Protein AF-A0A6H0UEF2-F1 (afdb_monomer)

Solvent-accessible surface area (backbone atoms only — not comparable to full-atom values): 16417 Å² total; per-residue (Å²): 131,90,48,71,66,50,59,68,46,37,64,74,78,38,45,68,59,52,52,53,49,44,51,46,48,62,77,44,77,49,76,48,71,92,70,84,77,84,60,61,69,67,53,52,45,40,38,51,46,32,72,77,42,49,90,74,37,54,61,27,38,33,62,44,67,59,66,82,96,42,70,65,56,55,52,50,54,51,50,47,46,71,65,30,54,41,46,78,46,75,34,84,48,78,82,52,51,65,56,54,53,47,50,53,48,50,61,58,19,67,34,21,34,30,49,46,37,24,36,75,85,67,59,73,69,58,43,51,47,51,52,52,31,33,42,53,44,43,51,59,36,51,76,69,67,34,28,45,32,32,50,50,27,60,53,43,25,51,47,40,50,51,42,39,50,51,53,27,60,77,66,77,41,65,50,78,83,36,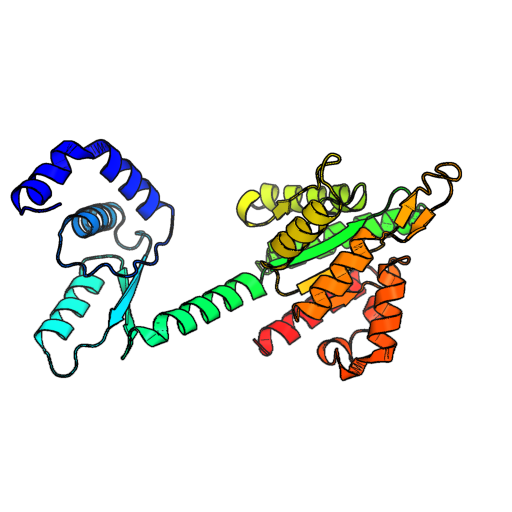50,46,78,52,67,77,63,86,86,55,51,73,65,54,49,51,55,49,49,52,59,64,51,68,58,28,39,34,38,38,29,38,24,15,37,34,61,31,89,89,53,65,79,87,39,76,38,72,31,65,69,53,53,49,50,50,52,53,34,57,79,68,70,36,47,77,44,42,31,25,52,54,31,60,43,10,28,54,50,29,53,54,47,66,76,42,33,86,84,42,58,84,36,66,94,43,56,71,49,28,47,42,92,45,48,67,58,28,42,54,47,52,54,51,40,53,52,57,53,62,75,77,108

Organism: NCBI:txid1366

Sequence (301 aa):
MITQEDIDSYNKNHELFLTFLKKELVTNTFLFLGYSFKDNIILSCLSSIKQYLGEGATCHYTILKRESDDPEFQHFIYDIEKRYPIKILLVDTYDEIPEILNELKNKIQSKNIFFSGVFDSLPDDDEKFAKDICKKITYELFEREYKIFTGYGRTFGYYLSGNATQYLLTNNKEVERNLIIRPFQESMTSEEKTNYRKMLLSDCSVVIFMYGQKPDAKKNRTKYIVSDGMLEEFEIAKESGKYIIPVGSTGFVAKSIWNEVKSNLSKYAYLDKYIENLNSSDASLVVKTILQILNEISNHV

pLDDT: mean 91.37, std 8.95, range [52.09, 98.75]

Structure (mmCIF, N/CA/C/O backbone):
data_AF-A0A6H0UEF2-F1
#
_entry.id   AF-A0A6H0UEF2-F1
#
loop_
_atom_site.group_PDB
_atom_site.id
_atom_site.type_symbol
_atom_site.label_atom_id
_atom_site.label_alt_id
_atom_site.label_comp_id
_atom_site.label_asym_id
_atom_site.label_entity_id
_atom_site.label_seq_id
_atom_site.pdbx_PDB_ins_code
_atom_site.Cartn_x
_atom_site.Cartn_y
_atom_site.Cartn_z
_atom_site.occupancy
_atom_site.B_iso_or_equiv
_atom_site.auth_seq_id
_atom_site.auth_comp_id
_atom_site.auth_asym_id
_atom_site.auth_atom_id
_atom_site.pdbx_PDB_model_num
ATOM 1 N N . MET A 1 1 ? -3.145 -6.022 37.621 1.00 52.09 1 MET A N 1
ATOM 2 C CA . MET A 1 1 ? -3.934 -5.471 38.742 1.00 52.09 1 MET A CA 1
ATOM 3 C C . MET A 1 1 ? -4.732 -6.598 39.324 1.00 52.09 1 MET A C 1
ATOM 5 O O . MET A 1 1 ? -5.318 -7.346 38.550 1.00 52.09 1 MET A O 1
ATOM 9 N N . ILE A 1 2 ? -4.686 -6.759 40.639 1.00 61.50 2 ILE A N 1
ATOM 10 C CA . ILE A 1 2 ? -5.365 -7.861 41.320 1.00 61.50 2 ILE A CA 1
ATOM 11 C C . ILE A 1 2 ? -6.348 -7.311 42.367 1.00 61.50 2 ILE A C 1
ATOM 13 O O . ILE A 1 2 ? -7.329 -7.982 42.672 1.00 61.50 2 ILE A O 1
ATOM 17 N N . THR A 1 3 ? -6.168 -6.076 42.852 1.00 69.00 3 THR A N 1
ATOM 18 C CA . THR A 1 3 ? -7.067 -5.454 43.839 1.00 69.00 3 THR A CA 1
ATOM 19 C C . THR A 1 3 ? -7.638 -4.110 43.374 1.00 69.00 3 THR A C 1
ATOM 21 O O . THR A 1 3 ? -7.097 -3.454 42.484 1.00 69.00 3 THR A O 1
ATOM 24 N N . GLN A 1 4 ? -8.737 -3.676 44.002 1.00 59.72 4 GLN A N 1
ATOM 25 C CA . GLN A 1 4 ? -9.292 -2.330 43.809 1.00 59.72 4 GLN A CA 1
ATOM 26 C C . GLN A 1 4 ? -8.304 -1.241 44.264 1.00 59.72 4 GLN A C 1
ATOM 28 O O . GLN A 1 4 ? -8.207 -0.188 43.645 1.00 59.72 4 GLN A O 1
ATOM 33 N N . GLU A 1 5 ? -7.503 -1.533 45.290 1.00 63.06 5 GLU A N 1
ATOM 34 C CA . GLU A 1 5 ? -6.450 -0.647 45.787 1.00 63.06 5 GLU A CA 1
ATOM 35 C C . GLU A 1 5 ? -5.324 -0.458 44.754 1.00 63.06 5 GLU A C 1
ATOM 37 O O . GLU A 1 5 ? -4.807 0.651 44.599 1.00 63.06 5 GLU A O 1
ATOM 42 N N . ASP A 1 6 ? -5.001 -1.494 43.966 1.00 64.69 6 ASP A N 1
ATOM 43 C CA . ASP A 1 6 ? -4.083 -1.368 42.827 1.00 64.69 6 ASP A CA 1
ATOM 44 C C . ASP A 1 6 ? -4.635 -0.404 41.771 1.00 64.69 6 ASP A C 1
ATOM 46 O O . ASP A 1 6 ? -3.867 0.364 41.202 1.00 64.69 6 ASP A O 1
ATOM 50 N N . ILE A 1 7 ? -5.946 -0.443 41.497 1.00 61.88 7 ILE A N 1
ATOM 51 C CA . ILE A 1 7 ? -6.616 0.425 40.511 1.00 61.88 7 ILE A CA 1
ATOM 52 C C . ILE A 1 7 ? -6.617 1.876 40.999 1.00 61.88 7 ILE A C 1
ATOM 54 O O . ILE A 1 7 ? -6.236 2.782 40.254 1.00 61.88 7 ILE A O 1
ATOM 58 N N . ASP A 1 8 ? -6.984 2.096 42.261 1.00 66.25 8 ASP A N 1
ATOM 59 C CA . ASP A 1 8 ? -7.088 3.432 42.850 1.00 66.25 8 ASP A CA 1
ATOM 60 C C . ASP A 1 8 ? -5.705 4.095 42.985 1.00 66.25 8 ASP A C 1
ATOM 62 O O . ASP A 1 8 ? -5.540 5.291 42.727 1.00 66.25 8 ASP A O 1
ATOM 66 N N . SER A 1 9 ? -4.675 3.308 43.317 1.00 69.50 9 SER A N 1
ATOM 67 C CA . SER A 1 9 ? -3.286 3.774 43.383 1.00 69.50 9 SER A CA 1
ATOM 68 C C . SER A 1 9 ? -2.584 3.822 42.019 1.00 69.50 9 SER A C 1
ATOM 70 O O . SER A 1 9 ? -1.559 4.501 41.888 1.00 69.50 9 SER A O 1
ATOM 72 N N . TYR A 1 10 ? -3.134 3.181 40.976 1.00 70.12 10 TYR A N 1
ATOM 73 C CA . TYR A 1 10 ? -2.510 3.105 39.652 1.00 70.12 10 TYR A CA 1
ATOM 74 C C . TYR A 1 10 ? -2.265 4.484 39.049 1.00 70.12 10 TYR A C 1
ATOM 76 O O . TYR A 1 10 ? -1.165 4.759 38.571 1.00 70.12 10 TYR A O 1
ATOM 84 N N . ASN A 1 11 ? -3.265 5.366 39.135 1.00 69.50 11 ASN A N 1
ATOM 85 C CA . ASN A 1 11 ? -3.182 6.726 38.605 1.00 69.50 11 ASN A CA 1
ATOM 86 C C . ASN A 1 11 ? -2.014 7.517 39.207 1.00 69.50 11 ASN A C 1
ATOM 88 O O . ASN A 1 11 ? -1.391 8.313 38.512 1.00 69.50 11 ASN A O 1
ATOM 92 N N . LYS A 1 12 ? -1.699 7.265 40.483 1.00 72.44 12 LYS A N 1
ATOM 93 C CA . LYS A 1 12 ? -0.615 7.934 41.207 1.00 72.44 12 LYS A CA 1
ATOM 94 C C . LYS A 1 12 ? 0.744 7.286 40.941 1.00 72.44 12 LYS A C 1
ATOM 96 O O . LYS A 1 12 ? 1.737 7.985 40.781 1.00 72.44 12 LYS A O 1
ATOM 101 N N . ASN A 1 13 ? 0.789 5.958 40.866 1.00 79.81 13 ASN A N 1
ATOM 102 C CA . ASN A 1 13 ? 2.037 5.211 40.698 1.00 79.81 13 ASN A CA 1
ATOM 103 C C . ASN A 1 13 ? 2.513 5.150 39.233 1.00 79.81 13 ASN A C 1
ATOM 105 O O . ASN A 1 13 ? 3.687 4.885 38.986 1.00 79.81 13 ASN A O 1
ATOM 109 N N . HIS A 1 14 ? 1.625 5.405 38.265 1.00 80.38 14 HIS A N 1
ATOM 110 C CA . HIS A 1 14 ? 1.892 5.286 36.824 1.00 80.38 14 HIS A CA 1
ATOM 111 C C . HIS A 1 14 ? 1.513 6.553 36.038 1.00 80.38 14 HIS A C 1
ATOM 113 O O . HIS A 1 14 ? 1.206 6.486 34.847 1.00 80.38 14 HIS A O 1
ATOM 119 N N . GLU A 1 15 ? 1.557 7.723 36.678 1.00 83.31 15 GLU A N 1
ATOM 120 C CA . GLU A 1 15 ? 1.163 9.007 36.079 1.00 83.31 15 GLU A CA 1
ATOM 121 C C . GLU A 1 15 ? 1.885 9.303 34.750 1.00 83.31 15 GLU A C 1
ATOM 123 O O . GLU A 1 15 ? 1.253 9.720 33.775 1.00 83.31 15 GLU A O 1
ATOM 128 N N . LEU A 1 16 ? 3.195 9.026 34.668 1.00 85.75 16 LEU A N 1
ATOM 129 C CA . LEU A 1 16 ? 3.955 9.185 33.422 1.00 85.75 16 LEU A CA 1
ATOM 130 C C . LEU A 1 16 ? 3.395 8.303 32.300 1.00 85.75 16 LEU A C 1
ATOM 132 O O . LEU A 1 16 ? 3.202 8.779 31.184 1.00 85.75 16 LEU A O 1
ATOM 136 N N . PHE A 1 17 ? 3.109 7.031 32.589 1.00 86.44 17 PHE A N 1
ATOM 137 C CA . PHE A 1 17 ? 2.563 6.105 31.599 1.00 86.44 17 PHE A CA 1
ATOM 138 C C . PHE A 1 17 ? 1.192 6.571 31.103 1.00 86.44 17 PHE A C 1
ATOM 140 O O . PHE A 1 17 ? 0.958 6.614 29.899 1.00 86.44 17 PHE A O 1
ATOM 147 N N . LEU A 1 18 ? 0.314 7.000 32.012 1.00 86.56 18 LEU A N 1
ATOM 148 C CA . LEU A 1 18 ? -0.997 7.541 31.649 1.00 86.56 18 LEU A CA 1
ATOM 149 C C . LEU A 1 18 ? -0.889 8.838 30.847 1.00 86.56 18 LEU A C 1
ATOM 151 O O . LEU A 1 18 ? -1.704 9.080 29.962 1.00 86.56 18 LEU A O 1
ATOM 155 N N . THR A 1 19 ? 0.125 9.660 31.110 1.00 88.81 19 THR A N 1
ATOM 156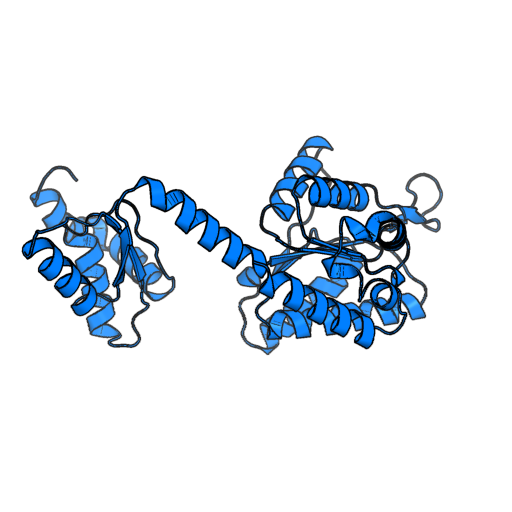 C CA . THR A 1 19 ? 0.401 10.860 30.312 1.00 88.81 19 THR A CA 1
ATOM 157 C C . THR A 1 19 ? 0.774 10.491 28.877 1.00 88.81 19 THR A C 1
ATOM 159 O O . THR A 1 19 ? 0.226 11.066 27.935 1.00 88.81 19 THR A O 1
ATOM 162 N N . PHE A 1 20 ? 1.640 9.491 28.688 1.00 90.50 20 PHE A N 1
ATOM 163 C CA . PHE A 1 20 ? 1.958 8.979 27.353 1.00 90.50 20 PHE A CA 1
ATOM 164 C C . PHE A 1 20 ? 0.748 8.327 26.682 1.00 90.50 20 PHE A C 1
ATOM 166 O O . PHE A 1 20 ? 0.492 8.600 25.514 1.00 90.50 20 PHE A O 1
ATOM 173 N N . LEU A 1 21 ? -0.048 7.548 27.418 1.00 90.75 21 LEU A N 1
ATOM 174 C CA . LEU A 1 21 ? -1.282 6.966 26.894 1.00 90.75 21 LEU A CA 1
ATOM 175 C C . LEU A 1 21 ? -2.261 8.052 26.433 1.00 90.75 21 LEU A C 1
ATOM 177 O O . LEU A 1 21 ? -2.806 7.955 25.341 1.00 90.75 21 LEU A O 1
ATOM 181 N N . LYS A 1 22 ? -2.458 9.113 27.225 1.00 91.50 22 LYS A N 1
ATOM 182 C CA . LYS A 1 22 ? -3.306 10.249 26.838 1.00 91.50 22 LYS A CA 1
ATOM 183 C C . LYS A 1 22 ? -2.795 10.922 25.570 1.00 91.50 22 LYS A C 1
ATOM 185 O O . LYS A 1 22 ? -3.599 11.217 24.695 1.00 91.50 22 LYS A O 1
ATOM 190 N N . LYS A 1 23 ? -1.480 11.138 25.453 1.00 92.44 23 LYS A N 1
ATOM 191 C CA . LYS A 1 23 ? -0.874 11.667 24.224 1.00 92.44 23 LYS A CA 1
ATOM 192 C C . LYS A 1 23 ? -1.233 10.785 23.027 1.00 92.44 23 LYS A C 1
ATOM 194 O O . LYS A 1 23 ? -1.720 11.312 22.035 1.00 92.44 23 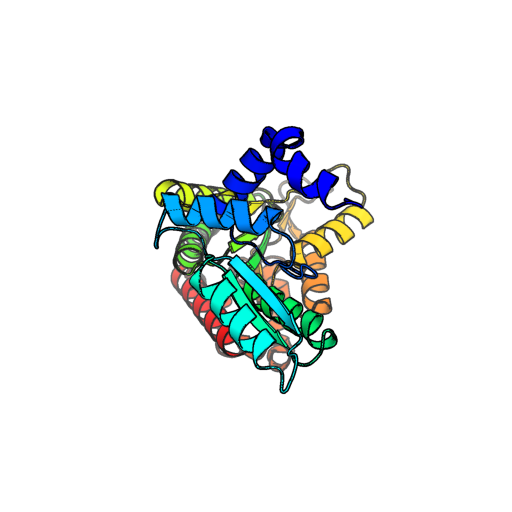LYS A O 1
ATOM 199 N N . GLU A 1 24 ? -1.050 9.472 23.143 1.00 93.44 24 GLU A N 1
ATOM 200 C CA . GLU A 1 24 ? -1.374 8.534 22.065 1.00 93.44 24 GLU A CA 1
ATOM 201 C C . GLU A 1 24 ? -2.870 8.527 21.723 1.00 93.44 24 GLU A C 1
ATOM 203 O O . GLU A 1 24 ? -3.219 8.551 20.548 1.00 93.44 24 GLU A O 1
ATOM 208 N N . LEU A 1 25 ? -3.760 8.566 22.721 1.00 93.25 25 LEU A N 1
ATOM 209 C CA . LEU A 1 25 ? -5.212 8.655 22.517 1.00 93.25 25 LEU A CA 1
ATOM 210 C C . LEU A 1 25 ? -5.633 9.976 21.852 1.00 93.25 25 LEU A C 1
ATOM 212 O O . LEU A 1 25 ? -6.611 10.015 21.114 1.00 93.25 25 LEU A O 1
ATOM 216 N N . VAL A 1 26 ? -4.896 11.065 22.073 1.00 92.06 26 VAL A N 1
ATOM 217 C CA . VAL A 1 26 ? -5.136 12.328 21.362 1.00 92.06 26 VAL A CA 1
ATOM 218 C C . VAL A 1 26 ? -4.680 12.227 19.904 1.00 92.06 26 VAL A C 1
ATOM 220 O O . VAL A 1 26 ? -5.389 12.694 19.016 1.00 92.06 26 VAL A O 1
ATOM 223 N N . THR A 1 27 ? -3.523 11.615 19.635 1.00 89.12 27 THR A N 1
ATOM 224 C CA . THR A 1 27 ? -2.904 11.624 18.297 1.00 89.12 27 THR A CA 1
ATOM 225 C C . THR A 1 27 ? -3.361 10.501 17.373 1.00 89.12 27 THR A C 1
ATOM 227 O O . THR A 1 27 ? -3.265 10.643 16.156 1.00 89.12 27 THR A O 1
ATOM 230 N N . ASN A 1 28 ? -3.813 9.374 17.921 1.00 91.50 28 ASN A N 1
ATOM 231 C CA . ASN A 1 28 ? -4.108 8.161 17.168 1.00 91.50 28 ASN A CA 1
ATOM 232 C C . ASN A 1 28 ? -5.505 7.623 17.498 1.00 91.50 28 ASN A C 1
ATOM 234 O O . ASN A 1 28 ? -5.996 7.715 18.621 1.00 91.50 28 ASN A O 1
ATOM 238 N N . THR A 1 29 ? -6.138 7.000 16.507 1.00 93.00 29 THR A N 1
ATOM 239 C CA . THR A 1 29 ? -7.384 6.250 16.692 1.00 93.00 29 THR A CA 1
ATOM 240 C C . THR A 1 29 ? -7.072 4.848 17.208 1.00 93.00 29 THR A C 1
ATOM 242 O O . THR A 1 29 ? -6.155 4.193 16.719 1.00 93.00 29 THR A O 1
ATOM 245 N N . PHE A 1 30 ? -7.861 4.373 18.174 1.00 94.88 30 PHE A N 1
ATOM 246 C CA . PHE A 1 30 ? -7.672 3.068 18.813 1.00 94.88 30 PHE A CA 1
ATOM 247 C C . PHE A 1 30 ? -8.869 2.168 18.531 1.00 94.88 30 PHE A C 1
ATOM 249 O O . PHE A 1 30 ? -10.007 2.640 18.506 1.00 94.88 30 PHE A O 1
ATOM 256 N N . LEU A 1 31 ? -8.590 0.875 18.370 1.00 95.12 31 LEU A N 1
ATOM 257 C CA . LEU A 1 31 ? -9.571 -0.201 18.424 1.00 95.12 31 LEU A CA 1
ATOM 258 C C . LEU A 1 31 ? -9.295 -1.029 19.683 1.00 95.12 31 LEU A C 1
ATOM 260 O O . LEU A 1 31 ? -8.280 -1.720 19.762 1.00 95.12 31 LEU A O 1
ATOM 264 N N . PHE A 1 32 ? -10.177 -0.940 20.672 1.00 94.00 32 PHE A N 1
ATOM 265 C CA . PHE A 1 32 ? -10.096 -1.727 21.896 1.00 94.00 32 PHE A CA 1
ATOM 266 C C . PHE A 1 32 ? -10.730 -3.103 21.662 1.00 94.00 32 PHE A C 1
ATOM 268 O O . PHE A 1 32 ? -11.893 -3.201 21.279 1.00 94.00 32 PHE A O 1
ATOM 275 N N . LEU A 1 33 ? -9.962 -4.169 21.890 1.00 92.00 33 LEU A N 1
ATOM 276 C CA . LEU A 1 33 ? -10.421 -5.557 21.791 1.00 92.00 33 LEU A CA 1
ATOM 277 C C . LEU A 1 33 ? -10.180 -6.262 23.125 1.00 92.00 33 LEU A C 1
ATOM 279 O O . LEU A 1 33 ? -9.110 -6.125 23.714 1.00 92.00 33 LEU A O 1
ATOM 283 N N . GLY A 1 34 ? -11.178 -7.003 23.611 1.00 86.75 34 GLY A N 1
ATOM 284 C CA . GLY A 1 34 ? -11.084 -7.724 24.887 1.00 86.75 34 GLY A CA 1
ATOM 285 C C . GLY A 1 34 ? -11.101 -6.831 26.135 1.00 86.75 34 GLY A C 1
ATOM 286 O O . GLY A 1 34 ? -10.853 -7.318 27.235 1.00 86.75 34 GLY A O 1
ATOM 287 N N . TYR A 1 35 ? -11.403 -5.538 25.988 1.00 87.06 35 TYR A N 1
ATOM 288 C CA . TYR A 1 35 ? -11.544 -4.611 27.106 1.00 87.06 35 TYR A CA 1
ATOM 289 C C . TYR A 1 35 ? -13.022 -4.402 27.440 1.00 87.06 35 TYR A C 1
ATOM 291 O O . TYR A 1 35 ? -13.810 -3.994 26.591 1.00 87.06 35 TYR A O 1
ATOM 299 N N . SER A 1 36 ? -13.400 -4.699 28.685 1.00 80.75 36 SER A N 1
ATOM 300 C CA . SER A 1 36 ? -14.802 -4.678 29.125 1.00 80.75 36 SER A CA 1
ATOM 301 C C . SER A 1 36 ? -15.317 -3.290 29.511 1.00 80.75 36 SER A C 1
ATOM 303 O O . SER A 1 36 ? -16.516 -3.143 29.719 1.00 80.75 36 SER A O 1
ATOM 305 N N . PHE A 1 37 ? -14.432 -2.291 29.639 1.00 85.62 37 PHE A N 1
ATOM 306 C CA . PHE A 1 37 ? -14.750 -0.948 30.150 1.00 85.62 37 PHE A CA 1
ATOM 307 C C . PHE A 1 37 ? -15.427 -0.946 31.533 1.00 85.62 37 PHE A C 1
ATOM 309 O O . PHE A 1 37 ? -16.148 -0.014 31.877 1.00 85.62 37 PHE A O 1
ATOM 316 N N . LYS A 1 38 ? -15.185 -1.986 32.343 1.00 79.56 38 LYS A N 1
ATOM 317 C CA . LYS A 1 38 ? -15.654 -2.054 33.736 1.00 79.56 38 LYS A CA 1
ATOM 318 C C . LYS A 1 38 ? -14.722 -1.338 34.717 1.00 79.56 38 LYS A C 1
ATOM 320 O O . LYS A 1 38 ? -15.150 -1.006 35.817 1.00 79.56 38 LYS A O 1
ATOM 325 N N . ASP A 1 39 ? -13.464 -1.103 34.342 1.00 80.81 39 ASP A N 1
ATOM 326 C CA . ASP A 1 39 ? -12.522 -0.307 35.130 1.00 80.81 39 ASP A CA 1
ATOM 327 C C . ASP A 1 39 ? -12.402 1.136 34.614 1.00 80.81 39 ASP A C 1
ATOM 329 O O . ASP A 1 39 ? -12.701 1.455 33.463 1.00 80.81 39 ASP A O 1
ATOM 333 N N . ASN A 1 40 ? -11.930 2.022 35.491 1.00 79.75 40 ASN A N 1
ATOM 334 C CA . ASN A 1 40 ? -11.901 3.460 35.237 1.00 79.75 40 ASN A CA 1
ATOM 335 C C . ASN A 1 40 ? -10.586 3.970 34.635 1.00 79.75 40 ASN A C 1
ATOM 337 O O . ASN A 1 40 ? -10.438 5.178 34.456 1.00 79.75 40 ASN A O 1
ATOM 341 N N . ILE A 1 41 ? -9.604 3.122 34.329 1.00 83.56 41 ILE A N 1
ATOM 342 C CA . ILE A 1 41 ? -8.260 3.617 33.993 1.00 83.56 41 ILE A CA 1
ATOM 343 C C . ILE A 1 41 ? -8.255 4.252 32.605 1.00 83.56 41 ILE A C 1
ATOM 345 O O . ILE A 1 41 ? -7.937 5.436 32.461 1.00 83.56 41 ILE A O 1
ATOM 349 N N . ILE A 1 42 ? -8.690 3.506 31.589 1.00 87.19 42 ILE A N 1
ATOM 350 C CA . ILE A 1 42 ? -8.802 4.030 30.221 1.00 87.19 42 ILE A CA 1
ATOM 351 C C . ILE A 1 42 ? -9.928 5.066 30.149 1.00 87.19 42 ILE A C 1
ATOM 353 O O . ILE A 1 42 ? -9.755 6.130 29.548 1.00 87.19 42 ILE A O 1
ATOM 357 N N . LEU A 1 43 ? -11.049 4.809 30.830 1.00 89.56 43 LEU A N 1
ATOM 358 C CA . LEU A 1 43 ? -12.182 5.731 30.879 1.00 89.56 43 LEU A CA 1
ATOM 359 C C . LEU A 1 43 ? -11.806 7.092 31.483 1.00 89.56 43 LEU A C 1
ATOM 361 O O . LEU A 1 43 ? -12.187 8.124 30.937 1.00 89.56 43 LEU A O 1
ATOM 365 N N . SER A 1 44 ? -11.008 7.138 32.553 1.00 87.94 44 SER A N 1
ATOM 366 C CA . SER A 1 44 ? -10.553 8.405 33.148 1.00 87.94 44 SER A CA 1
ATOM 367 C C . SER A 1 44 ? -9.670 9.207 32.189 1.00 87.94 44 SER A C 1
ATOM 369 O O . SER A 1 44 ? -9.794 10.436 32.106 1.00 87.94 44 SER A O 1
ATOM 371 N N . CYS A 1 45 ? -8.828 8.525 31.405 1.00 89.56 45 CYS A N 1
ATOM 372 C CA . CYS A 1 45 ? -8.019 9.158 30.371 1.00 89.56 45 CYS A CA 1
ATOM 373 C C . CYS A 1 45 ? -8.897 9.772 29.279 1.00 89.56 45 CYS A C 1
ATOM 375 O O . CYS A 1 45 ? -8.755 10.956 28.977 1.00 89.56 45 CYS A O 1
ATOM 377 N N . LEU A 1 46 ? -9.846 9.001 28.752 1.00 91.62 46 LEU A N 1
ATOM 378 C CA . LEU A 1 46 ? -10.769 9.443 27.708 1.00 91.62 46 LEU A CA 1
ATOM 379 C C . LEU A 1 46 ? -11.709 10.558 28.179 1.00 91.62 46 LEU A C 1
ATOM 381 O O . LEU A 1 46 ? -11.948 11.509 27.436 1.00 91.62 46 LEU A O 1
ATOM 385 N N . SER A 1 47 ? -12.188 10.489 29.424 1.00 90.19 47 SER A N 1
ATOM 386 C CA . SER A 1 47 ? -12.982 11.558 30.043 1.00 90.19 47 SER A CA 1
ATOM 387 C C . SER A 1 47 ? -12.194 12.856 30.110 1.00 90.19 47 SER A C 1
ATOM 389 O O . SER A 1 47 ? -12.720 13.909 29.757 1.00 90.19 47 SER A O 1
ATOM 391 N N . SER A 1 48 ? -10.934 12.781 30.555 1.00 88.06 48 SER A N 1
ATOM 392 C CA . SER A 1 48 ? -10.058 13.952 30.639 1.00 88.06 48 SER A CA 1
ATOM 393 C C . SER A 1 48 ? -9.889 14.574 29.253 1.00 88.06 48 SER A C 1
ATOM 395 O O . SER A 1 48 ? -10.089 15.770 29.082 1.00 88.06 48 SER A O 1
ATOM 397 N N . ILE A 1 49 ? -9.584 13.753 28.242 1.00 89.88 49 ILE A N 1
ATOM 398 C CA . ILE A 1 49 ? -9.391 14.211 26.860 1.00 89.88 49 ILE A CA 1
ATOM 399 C C . ILE A 1 49 ? -10.655 14.894 26.328 1.00 89.88 49 ILE A C 1
ATOM 401 O O . ILE A 1 49 ? -10.571 16.009 25.814 1.00 89.88 49 ILE A O 1
ATOM 405 N N . LYS A 1 50 ? -11.831 14.277 26.499 1.00 89.88 50 LYS A N 1
ATOM 406 C CA . LYS A 1 50 ? -13.110 14.854 26.064 1.00 89.88 50 LYS A CA 1
ATOM 407 C C . LYS A 1 50 ? -13.428 16.167 26.776 1.00 89.88 50 LYS A C 1
ATOM 409 O O . LYS A 1 50 ? -13.954 17.078 26.151 1.00 89.88 50 LYS A O 1
ATOM 414 N N . GLN A 1 51 ? -13.093 16.292 28.059 1.00 90.75 51 GLN A N 1
ATOM 415 C CA . GLN A 1 51 ? -13.297 17.534 28.803 1.00 90.75 51 GLN A CA 1
ATOM 416 C C . GLN A 1 51 ? -12.449 18.687 28.247 1.00 90.75 51 GLN A C 1
ATOM 418 O O . GLN A 1 51 ? -12.925 19.819 28.205 1.00 90.75 51 GLN A O 1
ATOM 423 N N . TYR A 1 52 ? -11.216 18.411 27.808 1.00 89.69 52 TYR A N 1
ATOM 424 C CA . TYR A 1 52 ? -10.330 19.432 27.244 1.00 89.69 52 TYR A CA 1
ATOM 425 C C . TYR A 1 52 ? -10.622 19.751 25.772 1.00 89.69 52 TYR A C 1
ATOM 427 O O . TYR A 1 52 ? -10.522 20.910 25.379 1.00 89.69 52 TYR A O 1
ATOM 435 N N . LEU A 1 53 ? -10.955 18.745 24.957 1.00 89.06 53 LEU A N 1
ATOM 436 C CA . LEU A 1 53 ? -11.088 18.887 23.499 1.00 89.06 53 LEU A CA 1
ATOM 437 C C . LEU A 1 53 ? -12.540 18.962 23.003 1.00 89.06 53 LEU A C 1
ATOM 439 O O . LEU A 1 53 ? -12.774 19.328 21.852 1.00 89.06 53 LEU A O 1
ATOM 443 N N . GLY A 1 54 ? -13.522 18.624 23.842 1.00 88.19 54 GLY A N 1
ATOM 444 C CA . GLY A 1 54 ? -14.937 18.612 23.477 1.00 88.19 54 GLY A CA 1
ATOM 445 C C . GLY A 1 54 ? -15.218 17.704 22.278 1.00 88.19 54 GLY A C 1
ATOM 446 O O . GLY A 1 54 ? -14.825 16.538 22.258 1.00 88.19 54 GLY A O 1
ATOM 447 N N . GLU A 1 55 ? -15.891 18.257 21.268 1.00 83.56 55 GLU A N 1
ATOM 448 C CA . GLU A 1 55 ? -16.186 17.575 19.997 1.00 83.56 55 GLU A CA 1
ATOM 449 C C . GLU A 1 55 ? -14.943 17.359 19.118 1.00 83.56 55 GLU A C 1
ATOM 451 O O . GLU A 1 55 ? -14.972 16.524 18.220 1.00 83.56 55 GLU A O 1
ATOM 456 N N . GLY A 1 56 ? -13.838 18.062 19.390 1.00 84.56 56 GLY A N 1
ATOM 457 C CA . GLY A 1 56 ? -12.557 17.860 18.710 1.00 84.56 56 GLY A CA 1
ATOM 458 C C . GLY A 1 56 ? -11.761 16.656 19.223 1.00 84.56 56 GLY A C 1
ATOM 459 O O . GLY A 1 56 ? -10.649 16.422 18.755 1.00 84.56 56 GLY A O 1
ATOM 460 N N . ALA A 1 57 ? -12.283 15.911 20.204 1.00 88.75 57 ALA A N 1
ATOM 461 C CA . ALA A 1 57 ? -11.638 14.706 20.708 1.00 88.75 57 ALA A CA 1
ATOM 462 C C . ALA A 1 57 ? -11.662 13.580 19.660 1.00 88.75 57 ALA A C 1
ATOM 464 O O . ALA A 1 57 ? -12.703 13.279 19.075 1.00 88.75 57 ALA A O 1
ATOM 465 N N . THR A 1 58 ? -10.521 12.914 19.473 1.00 90.81 58 THR A N 1
ATOM 466 C CA . THR A 1 58 ? -10.398 11.745 18.595 1.00 90.81 58 THR A CA 1
ATOM 467 C C . THR A 1 58 ? -11.369 10.647 19.025 1.00 90.81 58 THR A C 1
ATOM 469 O O . THR A 1 58 ? -11.393 10.242 20.185 1.00 90.81 58 THR A O 1
ATOM 472 N N . CYS A 1 59 ? -12.180 10.157 18.084 1.00 93.50 59 CYS A N 1
ATOM 473 C CA . CYS A 1 59 ? -13.093 9.048 18.332 1.00 93.50 59 CYS A CA 1
ATOM 474 C C . CYS A 1 59 ? -12.363 7.705 18.203 1.00 93.50 59 CYS A C 1
ATOM 476 O O . CYS A 1 59 ? -11.664 7.457 17.218 1.00 93.50 59 CYS A O 1
ATOM 478 N N . HIS A 1 60 ? -12.568 6.828 19.180 1.00 95.81 60 HIS A N 1
ATOM 479 C CA . HIS A 1 60 ? -12.044 5.466 19.227 1.00 95.81 60 HIS A CA 1
ATOM 480 C C . HIS A 1 60 ? -13.164 4.440 19.038 1.00 95.81 60 HIS A C 1
ATOM 482 O O . HIS A 1 60 ? -14.344 4.790 19.024 1.00 95.81 60 HIS A O 1
ATOM 488 N N . TYR A 1 61 ? -12.797 3.167 18.911 1.00 95.94 61 TYR A N 1
ATOM 489 C CA . TYR A 1 61 ? -13.725 2.082 18.611 1.00 95.94 61 TYR A CA 1
ATOM 490 C C . TYR A 1 61 ? -13.516 0.903 19.553 1.00 95.94 61 TYR A C 1
ATOM 492 O O . TYR A 1 61 ? -12.403 0.651 20.010 1.00 95.94 61 TYR A O 1
ATOM 500 N N . THR A 1 62 ? -14.576 0.153 19.820 1.00 95.69 62 THR A N 1
ATOM 501 C CA . THR A 1 62 ? -14.504 -1.141 20.502 1.00 95.69 62 THR A CA 1
ATOM 502 C C . THR A 1 62 ? -15.515 -2.107 19.908 1.00 95.69 62 THR A C 1
ATOM 504 O O . THR A 1 62 ? -16.537 -1.680 19.369 1.00 95.69 62 THR A O 1
ATOM 507 N N . ILE A 1 63 ? -15.234 -3.404 20.021 1.00 94.81 63 ILE A N 1
ATOM 508 C CA . ILE A 1 63 ? -16.166 -4.467 19.648 1.00 94.81 63 ILE A CA 1
ATOM 509 C C . ILE A 1 63 ? -16.619 -5.178 20.920 1.00 94.81 63 ILE A C 1
ATOM 511 O O . ILE A 1 63 ? -15.789 -5.707 21.662 1.00 94.81 63 ILE A O 1
ATOM 515 N N . LEU A 1 64 ? -17.928 -5.189 21.174 1.00 93.12 64 LEU A N 1
ATOM 516 C CA . LEU A 1 64 ? -18.532 -5.868 22.321 1.00 93.12 64 LEU A CA 1
ATOM 517 C C . LEU A 1 64 ? -19.543 -6.913 21.854 1.00 93.12 64 LEU A C 1
ATOM 519 O O . LEU A 1 64 ? -20.234 -6.724 20.855 1.00 93.12 64 LEU A O 1
ATOM 523 N N . LYS A 1 65 ? -19.643 -8.011 22.604 1.00 92.31 65 LYS A N 1
ATOM 524 C CA . LYS A 1 65 ? -20.680 -9.013 22.376 1.00 92.31 65 LYS A CA 1
ATOM 525 C C . LYS A 1 65 ? -22.013 -8.483 22.899 1.00 92.31 65 LYS A C 1
ATOM 527 O O . LYS A 1 65 ? -22.067 -7.931 23.995 1.00 92.31 65 LYS A O 1
ATOM 532 N N . ARG A 1 66 ? -23.076 -8.662 22.122 1.00 90.69 66 ARG A N 1
ATOM 533 C CA . ARG A 1 66 ? -24.441 -8.335 22.517 1.00 90.69 66 ARG A CA 1
ATOM 534 C C . ARG A 1 66 ? -24.881 -9.221 23.681 1.00 90.69 66 ARG A C 1
ATOM 536 O O . ARG A 1 66 ? -24.799 -10.446 23.605 1.00 90.69 66 ARG A O 1
ATOM 543 N N . GLU A 1 67 ? -25.418 -8.591 24.715 1.00 87.50 67 GLU A N 1
ATOM 544 C CA . GLU A 1 67 ? -26.170 -9.264 25.772 1.00 87.50 67 GLU A CA 1
ATOM 545 C C . GLU A 1 67 ? -27.661 -9.005 25.498 1.00 87.50 67 GLU A C 1
ATOM 547 O O . GLU A 1 67 ? -28.158 -7.887 25.650 1.00 87.50 67 GLU A O 1
ATOM 552 N N . SER A 1 68 ? -28.348 -10.003 24.927 1.00 73.94 68 SER A N 1
ATOM 553 C CA . SER A 1 68 ? -29.774 -9.922 24.589 1.00 73.94 68 SER A CA 1
ATOM 554 C C . SER A 1 68 ? -30.629 -9.826 25.853 1.00 73.94 68 SER A C 1
ATOM 556 O O . SER A 1 68 ? -30.358 -10.498 26.842 1.00 73.94 68 SER A O 1
ATOM 558 N N . ASP A 1 69 ? -31.682 -9.009 25.784 1.00 75.19 69 ASP A N 1
ATOM 559 C CA . ASP A 1 69 ? -32.712 -8.849 26.820 1.00 75.19 69 ASP A CA 1
ATOM 560 C C . ASP A 1 69 ? -32.257 -8.256 28.166 1.00 75.19 69 ASP A C 1
ATOM 562 O O . ASP A 1 69 ? -33.028 -8.282 29.125 1.00 75.19 69 ASP A O 1
ATOM 566 N N . ASP A 1 70 ? -31.066 -7.648 28.234 1.00 84.88 70 ASP A N 1
ATOM 567 C CA . ASP A 1 70 ? -30.617 -6.890 29.407 1.00 84.88 70 ASP A CA 1
ATOM 568 C C . ASP A 1 70 ? -30.746 -5.360 29.202 1.00 84.88 70 ASP A C 1
ATOM 570 O O . ASP A 1 70 ? -29.977 -4.753 28.442 1.00 84.88 70 ASP A O 1
ATOM 574 N N . PRO A 1 71 ? -31.706 -4.690 29.876 1.00 87.19 71 PRO A N 1
ATOM 575 C CA . PRO A 1 71 ? -31.798 -3.232 29.883 1.00 87.19 71 PRO A CA 1
ATOM 576 C C . PRO A 1 71 ? -30.553 -2.545 30.462 1.00 87.19 71 PRO A C 1
ATOM 578 O O . PRO A 1 71 ? -30.222 -1.438 30.033 1.00 87.19 71 PRO A O 1
ATOM 581 N N . GLU A 1 72 ? -29.855 -3.174 31.416 1.00 88.56 72 GLU A N 1
ATOM 582 C CA . GLU A 1 72 ? -28.642 -2.624 32.028 1.00 88.56 72 GLU A CA 1
ATOM 583 C C . GLU A 1 72 ? -27.515 -2.529 30.996 1.00 88.56 72 GLU A C 1
ATOM 585 O O . GLU A 1 72 ? -26.885 -1.476 30.873 1.00 88.56 72 GLU A O 1
ATOM 590 N N . PHE A 1 73 ? -27.350 -3.556 30.159 1.00 89.88 73 PHE A N 1
ATOM 591 C CA . PHE A 1 73 ? -26.425 -3.524 29.029 1.00 89.88 73 PHE A CA 1
ATOM 592 C C . PHE A 1 73 ? -26.719 -2.371 28.056 1.00 89.88 73 PHE A C 1
ATOM 594 O O . PHE A 1 73 ? -25.809 -1.641 27.664 1.00 89.88 73 PHE A O 1
ATOM 601 N N . GLN A 1 74 ? -27.985 -2.132 27.696 1.00 88.75 74 GLN A N 1
ATOM 602 C CA . GLN A 1 74 ? -28.336 -1.008 26.810 1.00 88.75 74 GLN A CA 1
ATOM 603 C C . GLN A 1 74 ? -28.008 0.352 27.441 1.00 88.75 74 GLN A C 1
ATOM 605 O O . GLN A 1 74 ? -27.480 1.245 26.770 1.00 88.75 74 GLN A O 1
ATOM 610 N N . HIS A 1 75 ? -28.279 0.511 28.738 1.00 90.88 75 HIS A N 1
ATOM 611 C CA . HIS A 1 75 ? -27.901 1.715 29.475 1.00 90.88 75 HIS A CA 1
ATOM 612 C C . HIS A 1 75 ? -26.383 1.892 29.561 1.00 90.88 75 HIS A C 1
ATOM 614 O O . HIS A 1 75 ? -25.903 3.015 29.402 1.00 90.88 75 HIS A O 1
ATOM 620 N N . PHE A 1 76 ? -25.633 0.806 29.742 1.00 91.50 76 PHE A N 1
ATOM 621 C CA . PHE A 1 76 ? -24.173 0.808 29.748 1.00 91.50 76 PHE A CA 1
ATOM 622 C C . PHE A 1 76 ? -23.595 1.294 28.411 1.00 91.50 76 PHE A C 1
ATOM 624 O O . PHE A 1 76 ? -22.789 2.223 28.397 1.00 91.50 76 PHE A O 1
ATOM 631 N N . ILE A 1 77 ? -24.058 0.744 27.282 1.00 92.25 77 ILE A N 1
ATOM 632 C CA . ILE A 1 77 ? -23.635 1.174 25.938 1.00 92.25 77 ILE A CA 1
ATOM 633 C C . ILE A 1 77 ? -23.904 2.667 25.732 1.00 92.25 77 ILE A C 1
ATOM 635 O O . ILE A 1 77 ? -23.015 3.413 25.312 1.00 92.25 77 ILE A O 1
ATOM 639 N N . TYR A 1 78 ? -25.116 3.115 26.072 1.00 91.62 78 TYR A N 1
ATOM 640 C CA . TYR A 1 78 ? -25.494 4.520 25.952 1.00 91.62 78 TYR A CA 1
ATOM 641 C C . TYR A 1 78 ? -24.617 5.434 26.818 1.00 91.62 78 TYR A C 1
ATOM 643 O O . TYR A 1 78 ? -24.207 6.502 26.361 1.00 91.62 78 TYR A O 1
ATOM 651 N N . ASP A 1 79 ? -24.304 5.030 28.052 1.00 91.75 79 ASP A N 1
ATOM 652 C CA . ASP A 1 79 ? -23.452 5.816 28.943 1.00 91.75 79 ASP A CA 1
ATOM 653 C C . ASP A 1 79 ? -22.023 5.932 28.397 1.00 91.75 79 ASP A C 1
ATOM 655 O O . ASP A 1 79 ? -21.469 7.036 28.379 1.00 91.75 79 ASP A O 1
ATOM 659 N N . ILE A 1 80 ? -21.461 4.840 27.860 1.00 92.75 80 ILE A N 1
ATOM 660 C CA . ILE A 1 80 ? -20.118 4.847 27.271 1.00 92.75 80 ILE A CA 1
ATOM 661 C C . ILE A 1 80 ? -20.046 5.800 26.072 1.00 92.75 80 ILE A C 1
ATOM 663 O O . ILE A 1 80 ? -19.217 6.713 26.066 1.00 92.75 80 ILE A O 1
ATOM 667 N N . GLU A 1 81 ? -20.924 5.644 25.078 1.00 92.62 81 GLU A N 1
ATOM 668 C CA . GLU A 1 81 ? -20.884 6.489 23.874 1.00 92.62 81 GLU A CA 1
ATOM 669 C C . GLU A 1 81 ? -21.202 7.963 24.177 1.00 92.62 81 GLU A C 1
ATOM 671 O O . GLU A 1 81 ? -20.707 8.877 23.511 1.00 92.62 81 GLU A O 1
ATOM 676 N N . LYS A 1 82 ? -22.020 8.227 25.205 1.00 90.38 82 LYS A N 1
ATOM 677 C CA . LYS A 1 82 ? -22.355 9.592 25.618 1.00 90.38 82 LYS A CA 1
ATOM 678 C C . LYS A 1 82 ? -21.212 10.261 26.372 1.00 90.38 82 LYS A C 1
ATOM 680 O O . LYS A 1 82 ? -20.948 11.448 26.155 1.00 90.38 82 LYS A O 1
ATOM 685 N N . ARG A 1 83 ? -20.531 9.546 27.268 1.00 89.38 83 ARG A N 1
ATOM 686 C CA . ARG A 1 83 ? -19.498 10.126 28.144 1.00 89.38 83 ARG A CA 1
ATOM 687 C C . ARG A 1 83 ? -18.112 10.127 27.533 1.00 89.38 83 ARG A C 1
ATOM 689 O O . ARG A 1 83 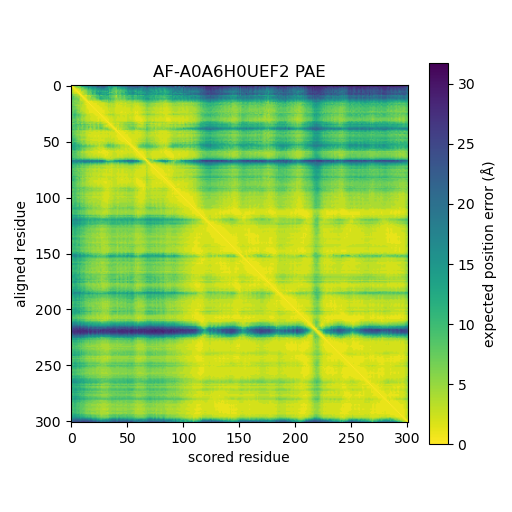? -17.350 11.045 27.813 1.00 89.38 83 ARG A O 1
ATOM 696 N N . TYR A 1 84 ? -17.805 9.187 26.651 1.00 92.75 84 TYR A N 1
ATOM 697 C CA . TYR A 1 84 ? -16.467 9.020 26.090 1.00 92.75 84 TYR A CA 1
ATOM 698 C C . TYR A 1 84 ? -16.509 9.134 24.565 1.00 92.75 84 TYR A C 1
ATOM 700 O O . TYR A 1 84 ? -17.550 8.892 23.960 1.00 92.75 84 TYR A O 1
ATOM 708 N N . PRO A 1 85 ? -15.412 9.541 23.910 1.00 91.88 85 PRO A N 1
ATOM 709 C CA . PRO A 1 85 ? -15.319 9.535 22.457 1.00 91.88 85 PRO A CA 1
ATOM 710 C C . PRO A 1 85 ? -15.037 8.101 21.973 1.00 91.88 85 PRO A C 1
ATOM 712 O O . PRO A 1 85 ? -13.990 7.821 21.398 1.00 91.88 85 PRO A O 1
ATOM 715 N N . ILE A 1 86 ? -15.943 7.166 22.275 1.00 94.56 86 ILE A N 1
ATOM 716 C CA . ILE A 1 86 ? -15.870 5.759 21.865 1.00 94.56 86 ILE A CA 1
ATOM 717 C C . ILE A 1 86 ? -17.140 5.406 21.097 1.00 94.56 86 ILE A C 1
ATOM 719 O O . ILE A 1 86 ? -18.241 5.757 21.520 1.00 94.56 86 ILE A O 1
ATOM 723 N N . LYS A 1 87 ? -16.977 4.669 20.000 1.00 94.94 87 LYS A N 1
ATOM 724 C CA . LYS A 1 87 ? -18.053 3.994 19.280 1.00 94.94 87 LYS A CA 1
ATOM 725 C C . LYS A 1 87 ? -18.000 2.492 19.483 1.00 94.94 87 LYS A C 1
ATOM 727 O O . LYS A 1 87 ? -16.926 1.891 19.425 1.00 94.94 87 LYS A O 1
ATOM 732 N N . ILE A 1 88 ? -19.165 1.899 19.721 1.00 94.81 88 ILE A N 1
ATOM 733 C CA . ILE A 1 88 ? -19.283 0.473 20.013 1.00 94.81 88 ILE A CA 1
ATOM 734 C C . ILE A 1 88 ? -19.896 -0.244 18.815 1.00 94.81 88 ILE A C 1
ATOM 736 O O . ILE A 1 88 ? -21.016 0.048 18.401 1.00 94.81 88 ILE A O 1
ATOM 740 N N . LEU A 1 89 ? -19.164 -1.219 18.284 1.00 94.88 89 LEU A N 1
ATOM 741 C CA . LEU A 1 89 ? -19.691 -2.196 17.342 1.00 94.88 89 LEU A CA 1
ATOM 742 C C . LEU A 1 89 ? -20.159 -3.426 18.127 1.00 94.88 89 LEU A C 1
ATOM 744 O O . LEU A 1 89 ? -19.374 -4.040 18.849 1.00 94.88 89 LEU A O 1
ATOM 748 N N . LEU A 1 90 ? -21.442 -3.764 18.007 1.00 93.94 90 LEU A N 1
ATOM 749 C CA . LEU A 1 90 ? -22.020 -4.940 18.654 1.00 93.94 90 LEU A CA 1
ATOM 750 C C . LEU A 1 90 ? -21.981 -6.138 17.705 1.00 93.94 90 LEU A C 1
ATOM 752 O O . LEU A 1 90 ? -22.494 -6.041 16.593 1.00 93.94 90 LEU A O 1
ATOM 756 N N . VAL A 1 91 ? -21.427 -7.249 18.183 1.00 94.25 91 VAL A N 1
ATOM 757 C CA . VAL A 1 91 ? -21.432 -8.562 17.514 1.00 94.25 91 VAL A CA 1
ATOM 758 C C . VAL A 1 91 ? -22.273 -9.547 18.314 1.00 94.25 91 VAL A C 1
ATOM 760 O O . VAL A 1 91 ? -22.393 -9.404 19.533 1.00 94.25 91 VAL A O 1
ATOM 763 N N . ASP A 1 92 ? -22.847 -10.557 17.674 1.00 93.06 92 ASP A N 1
ATOM 764 C CA . ASP A 1 92 ? -23.643 -11.561 18.386 1.00 93.06 92 ASP A CA 1
ATOM 765 C C . ASP A 1 92 ? -22.735 -12.642 19.005 1.00 93.06 92 ASP A C 1
ATOM 767 O O . ASP A 1 92 ? -23.001 -13.171 20.090 1.00 93.06 92 ASP A O 1
ATOM 771 N N . THR A 1 93 ? -21.592 -12.905 18.370 1.00 92.75 93 THR A N 1
ATOM 772 C CA . THR A 1 93 ? -20.548 -13.833 18.811 1.00 92.75 93 THR A CA 1
ATOM 773 C C . THR A 1 93 ? -19.152 -13.239 18.617 1.00 92.75 93 THR A C 1
ATOM 775 O O . THR A 1 93 ? -18.909 -12.427 17.730 1.00 92.75 93 THR A O 1
ATOM 778 N N . TYR A 1 94 ? -18.187 -13.654 19.444 1.00 92.81 94 TYR A N 1
ATOM 779 C CA . TYR A 1 94 ? -16.798 -13.204 19.276 1.00 92.81 94 TYR A CA 1
ATOM 780 C C . TYR A 1 94 ? -16.110 -13.801 18.039 1.00 92.81 94 TYR A C 1
ATOM 782 O O . TYR A 1 94 ? -15.089 -13.269 17.606 1.00 92.81 94 TYR A O 1
ATOM 790 N N . ASP A 1 95 ? -16.689 -14.848 17.448 1.00 93.69 95 ASP A N 1
ATOM 791 C CA . ASP A 1 95 ? -16.197 -15.481 16.222 1.00 93.69 95 ASP A CA 1
ATOM 792 C C . ASP A 1 95 ? -16.370 -14.582 14.981 1.00 93.69 95 ASP A C 1
ATOM 794 O O . ASP A 1 95 ? -15.723 -14.816 13.966 1.00 93.69 95 ASP A O 1
ATOM 798 N N . GLU A 1 96 ? -17.157 -13.503 15.080 1.00 94.19 96 GLU A N 1
ATOM 799 C CA . GLU A 1 96 ? -17.296 -12.469 14.040 1.00 94.19 96 GLU A CA 1
ATOM 800 C C . GLU A 1 96 ? -16.105 -11.490 14.004 1.00 94.19 96 GLU A C 1
ATOM 802 O O . GLU A 1 96 ? -15.845 -10.849 12.984 1.00 94.19 96 GLU A O 1
ATOM 807 N N . ILE A 1 97 ? -15.342 -11.356 15.102 1.00 94.25 97 ILE A N 1
ATOM 808 C CA . ILE A 1 97 ? -14.224 -10.397 15.180 1.00 94.25 97 ILE A CA 1
ATOM 809 C C . ILE A 1 97 ? -13.175 -10.642 14.081 1.00 94.25 97 ILE A C 1
ATOM 811 O O . ILE A 1 97 ? -12.784 -9.671 13.427 1.00 94.25 97 ILE A O 1
ATOM 815 N N . PRO A 1 98 ? -12.697 -11.880 13.835 1.00 95.12 98 PRO A N 1
ATOM 816 C CA . PRO A 1 98 ? -11.762 -12.153 12.747 1.00 95.12 98 PRO A CA 1
ATOM 817 C C . PRO A 1 98 ? -12.261 -11.693 11.372 1.00 95.12 98 PRO A C 1
ATOM 819 O O . PRO A 1 98 ? -11.462 -11.177 10.592 1.00 95.12 98 PRO A O 1
ATOM 822 N N . GLU A 1 99 ? -13.556 -11.834 11.083 1.00 94.31 99 GLU A N 1
ATOM 823 C CA . GLU A 1 99 ? -14.147 -11.408 9.810 1.00 94.31 99 GLU A CA 1
ATOM 824 C C . GLU A 1 99 ? -14.109 -9.883 9.669 1.00 94.31 99 GLU A C 1
ATOM 826 O O . GLU A 1 99 ? -13.605 -9.371 8.668 1.00 94.31 99 GLU A O 1
ATOM 831 N N . ILE A 1 100 ? -14.513 -9.158 10.718 1.00 94.50 100 ILE A N 1
ATOM 832 C CA . ILE A 1 100 ? -14.464 -7.687 10.774 1.00 94.50 100 ILE A CA 1
ATOM 833 C C . ILE A 1 100 ? -13.028 -7.178 10.609 1.00 94.50 100 ILE A C 1
ATOM 835 O O . ILE A 1 100 ? -12.766 -6.233 9.861 1.00 94.50 100 ILE A O 1
ATOM 839 N N . LEU A 1 101 ? -12.066 -7.799 11.299 1.00 94.25 101 LEU A N 1
ATOM 840 C CA . LEU A 1 101 ? -10.656 -7.426 11.187 1.00 94.25 101 LEU A CA 1
ATOM 841 C C . LEU A 1 101 ? -10.106 -7.704 9.787 1.00 94.25 101 LEU A C 1
ATOM 843 O O . LEU A 1 101 ? -9.297 -6.923 9.284 1.00 94.25 101 LEU A O 1
ATOM 847 N N . ASN A 1 102 ? -10.543 -8.789 9.148 1.00 91.94 102 ASN A N 1
ATOM 848 C CA . ASN A 1 102 ? -10.160 -9.103 7.780 1.00 91.94 102 ASN A CA 1
ATOM 849 C C . ASN A 1 102 ? -10.762 -8.104 6.781 1.00 91.94 102 ASN A C 1
ATOM 851 O O . ASN A 1 102 ? -10.056 -7.653 5.883 1.00 91.94 102 ASN A O 1
ATOM 855 N N . GLU A 1 103 ? -12.017 -7.691 6.962 1.00 92.31 103 GLU A N 1
ATOM 856 C CA . GLU A 1 103 ? -12.641 -6.640 6.152 1.00 92.31 103 GLU A CA 1
ATOM 857 C C . GLU A 1 103 ? -11.907 -5.302 6.316 1.00 92.31 103 GLU A C 1
ATOM 859 O O . GLU A 1 103 ? -11.525 -4.674 5.326 1.00 92.31 103 GLU A O 1
ATOM 864 N N . LEU A 1 104 ? -11.613 -4.899 7.557 1.00 91.62 104 LEU A N 1
ATOM 865 C CA . LEU A 1 104 ? -10.838 -3.692 7.846 1.00 91.62 104 LEU A CA 1
ATOM 866 C C . LEU A 1 104 ? -9.458 -3.750 7.184 1.00 91.62 104 LEU A C 1
ATOM 868 O O . LEU A 1 104 ? -9.032 -2.788 6.539 1.00 91.62 104 LEU A O 1
ATOM 872 N N . LYS A 1 105 ? -8.770 -4.889 7.310 1.00 91.19 105 LYS A N 1
ATOM 873 C CA . LYS A 1 105 ? -7.486 -5.133 6.653 1.00 91.19 105 LYS A CA 1
ATOM 874 C C . LYS A 1 105 ? -7.616 -4.979 5.139 1.00 91.19 105 LYS A C 1
ATOM 876 O O . LYS A 1 105 ? -6.846 -4.217 4.560 1.00 91.19 105 LYS A O 1
ATOM 881 N N . ASN A 1 106 ? -8.587 -5.632 4.504 1.00 89.88 106 ASN A N 1
ATOM 882 C CA . ASN A 1 106 ? -8.798 -5.555 3.057 1.00 89.88 106 ASN A CA 1
ATOM 883 C C . ASN A 1 106 ? -9.081 -4.119 2.607 1.00 89.88 106 ASN A C 1
ATOM 885 O O . ASN A 1 106 ? -8.500 -3.652 1.628 1.00 89.88 106 ASN A O 1
ATOM 889 N N . LYS A 1 107 ? -9.891 -3.379 3.368 1.00 89.81 107 LYS A N 1
ATOM 890 C CA . LYS A 1 107 ? -10.209 -1.976 3.092 1.00 89.81 107 LYS A CA 1
ATOM 891 C C . LYS A 1 107 ? -8.977 -1.081 3.178 1.00 89.81 107 LYS A C 1
ATOM 893 O O . LYS A 1 107 ? -8.763 -0.261 2.290 1.00 89.81 107 LYS A O 1
ATOM 898 N N . ILE A 1 108 ? -8.120 -1.276 4.181 1.00 89.50 108 ILE A N 1
ATOM 899 C CA . ILE A 1 108 ? -6.836 -0.565 4.285 1.00 89.50 108 ILE A CA 1
ATOM 900 C C . ILE A 1 108 ? -5.920 -0.940 3.110 1.00 89.50 108 ILE A C 1
ATOM 902 O O . ILE A 1 108 ? -5.355 -0.063 2.459 1.00 89.50 108 ILE A O 1
ATOM 906 N N . GLN A 1 109 ? -5.792 -2.233 2.809 1.00 91.56 109 GLN A N 1
ATOM 907 C CA . GLN A 1 109 ? -4.916 -2.739 1.750 1.00 91.56 109 GLN A CA 1
ATOM 908 C C . GLN A 1 109 ? -5.394 -2.359 0.340 1.00 91.56 109 GLN A C 1
ATOM 910 O O . GLN A 1 109 ? -4.563 -2.237 -0.561 1.00 91.56 109 GLN A O 1
ATOM 915 N N . SER A 1 110 ? -6.692 -2.105 0.134 1.00 91.69 110 SER A N 1
ATOM 916 C CA . SER A 1 110 ? -7.264 -1.641 -1.145 1.00 91.69 110 SER A CA 1
ATOM 917 C C . SER A 1 110 ? -6.638 -0.331 -1.643 1.00 91.69 110 SER A C 1
ATOM 919 O O . SER A 1 110 ? -6.574 -0.072 -2.843 1.00 91.69 110 SER A O 1
ATOM 921 N N . LYS A 1 111 ? -6.110 0.481 -0.718 1.00 94.50 111 LYS A N 1
ATOM 922 C CA . LYS A 1 111 ? -5.417 1.740 -1.009 1.00 94.50 111 LYS A CA 1
ATOM 923 C C . LYS A 1 111 ? -3.899 1.598 -1.111 1.00 94.50 111 LYS A C 1
ATOM 925 O O . LYS A 1 111 ? -3.228 2.569 -1.450 1.00 94.50 111 LYS A O 1
ATOM 930 N N . ASN A 1 112 ? -3.345 0.419 -0.853 1.00 96.94 112 ASN A N 1
ATOM 931 C CA . ASN A 1 112 ? -1.907 0.181 -0.870 1.00 96.94 112 ASN A CA 1
ATOM 932 C C . ASN A 1 112 ? -1.473 -0.397 -2.221 1.00 96.94 112 ASN A C 1
ATOM 934 O O . ASN A 1 112 ? -1.886 -1.497 -2.605 1.00 96.94 112 ASN A O 1
ATOM 938 N N . ILE A 1 113 ? -0.608 0.343 -2.917 1.00 98.19 113 ILE A N 1
ATOM 939 C CA . ILE A 1 113 ? -0.095 -0.009 -4.241 1.00 98.19 113 ILE A CA 1
ATOM 940 C C . ILE A 1 113 ? 1.407 -0.261 -4.149 1.00 98.19 113 ILE A C 1
ATOM 942 O O . ILE A 1 113 ? 2.174 0.639 -3.797 1.00 98.19 113 ILE A O 1
ATOM 946 N N . PHE A 1 114 ? 1.838 -1.464 -4.524 1.00 98.50 114 PHE A N 1
ATOM 947 C CA . PHE A 1 114 ? 3.253 -1.779 -4.681 1.00 98.50 114 PHE A CA 1
ATOM 948 C C . PHE A 1 114 ? 3.727 -1.428 -6.089 1.00 98.50 114 PHE A C 1
ATOM 950 O O . PHE A 1 114 ? 3.169 -1.903 -7.077 1.00 98.50 114 PHE A O 1
ATOM 957 N N . PHE A 1 115 ? 4.797 -0.646 -6.191 1.00 98.44 115 PHE A N 1
ATOM 958 C CA . PHE A 1 115 ? 5.491 -0.397 -7.448 1.00 98.44 115 PHE A CA 1
ATOM 959 C C . PHE A 1 115 ? 6.725 -1.289 -7.558 1.00 98.44 115 PHE A C 1
ATOM 961 O O . PHE A 1 115 ? 7.746 -1.064 -6.895 1.00 98.44 115 PHE A O 1
ATOM 968 N N . SER A 1 116 ? 6.621 -2.269 -8.451 1.00 98.12 116 SER A N 1
ATOM 969 C CA . SER A 1 116 ? 7.716 -3.120 -8.896 1.00 98.12 116 SER A CA 1
ATOM 970 C C . SER A 1 116 ? 8.362 -2.478 -10.121 1.00 98.12 116 SER A C 1
ATOM 972 O O . SER A 1 116 ? 7.765 -2.388 -11.196 1.00 98.12 116 SER A O 1
ATOM 974 N N . GLY A 1 117 ? 9.586 -1.981 -9.966 1.00 96.56 117 GLY A N 1
ATOM 975 C CA . GLY A 1 117 ? 10.283 -1.347 -11.073 1.00 96.56 117 GLY A CA 1
ATOM 976 C C . GLY A 1 117 ? 11.767 -1.176 -10.827 1.00 96.56 117 GLY A C 1
ATOM 977 O O . GLY A 1 117 ? 12.200 -0.845 -9.725 1.00 96.56 117 GLY A O 1
ATOM 978 N N . VAL A 1 118 ? 12.560 -1.406 -11.871 1.00 95.31 118 VAL A N 1
ATOM 979 C CA . VAL A 1 118 ? 14.000 -1.143 -11.867 1.00 95.31 118 VAL A CA 1
ATOM 980 C C . VAL A 1 118 ? 14.498 -0.873 -13.280 1.00 95.31 118 VAL A C 1
ATOM 982 O O . VAL A 1 118 ? 14.156 -1.574 -14.234 1.00 95.31 118 VAL A O 1
ATOM 985 N N . PHE A 1 119 ? 15.360 0.124 -13.407 1.00 93.56 119 PHE A N 1
ATOM 986 C CA . PHE A 1 119 ? 16.212 0.309 -14.571 1.00 93.56 119 PHE A CA 1
ATOM 987 C C . PHE A 1 119 ? 17.513 0.991 -14.147 1.00 93.56 119 PHE A C 1
ATOM 989 O O . PHE A 1 119 ? 17.643 1.432 -13.003 1.00 93.56 119 PHE A O 1
ATOM 996 N N . ASP A 1 120 ? 18.483 1.007 -15.057 1.00 89.44 120 ASP A N 1
ATOM 997 C CA . ASP A 1 120 ? 19.799 1.603 -14.833 1.00 89.44 120 ASP A CA 1
ATOM 998 C C . ASP A 1 120 ? 19.944 2.893 -15.648 1.00 89.44 120 ASP A C 1
ATOM 1000 O O . ASP A 1 120 ? 19.667 3.965 -15.114 1.00 89.44 120 ASP A O 1
ATOM 1004 N N . SER A 1 121 ? 20.252 2.785 -16.946 1.00 87.12 121 SER A N 1
ATOM 1005 C CA . SER A 1 121 ? 20.166 3.892 -17.904 1.00 87.12 121 SER A CA 1
ATOM 1006 C C . SER A 1 121 ? 19.128 3.598 -18.985 1.00 87.12 121 SER A C 1
ATOM 1008 O O . SER A 1 121 ? 18.865 2.437 -19.313 1.00 87.12 121 SER A O 1
ATOM 1010 N N . LEU A 1 122 ? 18.515 4.656 -19.500 1.00 89.56 122 LEU A N 1
ATOM 1011 C CA . LEU A 1 122 ? 17.540 4.620 -20.581 1.00 89.56 122 LEU A CA 1
ATOM 1012 C C . LEU A 1 122 ? 17.969 5.629 -21.657 1.00 89.56 122 LEU A C 1
ATOM 1014 O O . LEU A 1 122 ? 18.669 6.587 -21.332 1.00 89.56 122 LEU A O 1
ATOM 1018 N N . PRO A 1 123 ? 17.563 5.442 -22.923 1.00 91.19 123 PRO A N 1
ATOM 1019 C CA . PRO A 1 123 ? 17.627 6.505 -23.923 1.00 91.19 123 PRO A CA 1
ATOM 1020 C C . PRO A 1 123 ? 16.890 7.773 -23.458 1.00 91.19 123 PRO A C 1
ATOM 1022 O O . PRO A 1 123 ? 15.926 7.682 -22.699 1.00 91.19 123 PRO A O 1
ATOM 1025 N N . ASP A 1 124 ? 17.292 8.944 -23.961 1.00 92.44 124 ASP A N 1
ATOM 1026 C CA . ASP A 1 124 ? 16.773 10.248 -23.510 1.00 92.44 124 ASP A CA 1
ATOM 1027 C C . ASP A 1 124 ? 15.239 10.348 -23.518 1.00 92.44 124 ASP A C 1
ATOM 1029 O O . ASP A 1 124 ? 14.644 10.892 -22.585 1.00 92.44 124 ASP A O 1
ATOM 1033 N N . ASP A 1 125 ? 14.580 9.841 -24.561 1.00 93.06 125 ASP A N 1
ATOM 1034 C CA . ASP A 1 125 ? 13.120 9.917 -24.670 1.00 93.06 125 ASP A CA 1
ATOM 1035 C C . ASP A 1 125 ? 12.413 8.965 -23.692 1.00 93.06 125 ASP A C 1
ATOM 1037 O O . ASP A 1 125 ? 11.415 9.350 -23.078 1.00 93.06 125 ASP A O 1
ATOM 1041 N N . ASP A 1 126 ? 12.980 7.781 -23.446 1.00 92.75 126 ASP A N 1
ATOM 1042 C CA . ASP A 1 126 ? 12.484 6.836 -22.439 1.00 92.75 126 ASP A CA 1
ATOM 1043 C C . ASP A 1 126 ? 12.704 7.367 -21.015 1.00 92.75 126 ASP A C 1
ATOM 1045 O O . ASP A 1 126 ? 11.865 7.162 -20.135 1.00 92.75 126 ASP A O 1
ATOM 1049 N N . GLU A 1 127 ? 13.807 8.082 -20.769 1.00 93.75 127 GLU A N 1
ATOM 1050 C CA . GLU A 1 127 ? 14.076 8.736 -19.486 1.00 93.75 127 GLU A CA 1
ATOM 1051 C C . GLU A 1 127 ? 13.124 9.920 -19.244 1.00 93.75 127 GLU A C 1
ATOM 1053 O O . GLU A 1 127 ? 12.614 10.087 -18.131 1.00 93.75 127 GLU A O 1
ATOM 1058 N N . LYS A 1 128 ? 12.828 10.729 -20.274 1.00 95.25 128 LYS A N 1
ATOM 1059 C CA . LYS A 1 128 ? 11.791 11.776 -20.193 1.00 95.25 128 LYS A CA 1
ATOM 1060 C C . LYS A 1 128 ? 10.432 11.167 -19.873 1.00 95.25 128 LYS A C 1
ATOM 1062 O O . LYS A 1 128 ? 9.752 11.668 -18.977 1.00 95.25 128 LYS A O 1
ATOM 1067 N N . PHE A 1 129 ? 10.066 10.079 -20.553 1.00 96.12 129 PHE A N 1
ATOM 1068 C CA . PHE A 1 129 ? 8.837 9.348 -20.265 1.00 96.12 129 PHE A CA 1
ATOM 1069 C C . PHE A 1 129 ? 8.824 8.836 -18.819 1.00 96.12 129 PHE A C 1
ATOM 1071 O O . PHE A 1 129 ? 7.846 9.073 -18.116 1.00 96.12 129 PHE A O 1
ATOM 1078 N N . ALA A 1 130 ? 9.920 8.229 -18.339 1.00 96.06 130 ALA A N 1
ATOM 1079 C CA . ALA A 1 130 ? 10.059 7.735 -16.965 1.00 96.06 130 ALA A CA 1
ATOM 1080 C C . ALA A 1 130 ? 9.814 8.835 -15.923 1.00 96.06 130 ALA A C 1
ATOM 1082 O O . ALA A 1 130 ? 9.084 8.638 -14.950 1.00 96.06 130 ALA A O 1
ATOM 1083 N N . LYS A 1 131 ? 10.417 10.012 -16.126 1.00 95.75 131 LYS A N 1
ATOM 1084 C CA . LYS A 1 131 ? 10.248 11.169 -15.237 1.00 95.75 131 LYS A CA 1
ATOM 1085 C C . LYS A 1 131 ? 8.807 11.672 -15.245 1.00 95.75 131 LYS A C 1
ATOM 1087 O O . LYS A 1 131 ? 8.243 11.910 -14.177 1.00 95.75 131 LYS A O 1
ATOM 1092 N N . ASP A 1 132 ? 8.219 11.819 -16.430 1.00 97.38 132 ASP A N 1
ATOM 1093 C CA . ASP A 1 132 ? 6.863 12.342 -16.599 1.00 97.38 132 ASP A CA 1
ATOM 1094 C C . ASP A 1 132 ? 5.808 11.405 -15.994 1.00 97.38 132 ASP A C 1
ATOM 1096 O O . ASP A 1 132 ? 4.978 11.838 -15.190 1.00 97.38 132 ASP A O 1
ATOM 1100 N N . ILE A 1 133 ? 5.882 10.104 -16.296 1.00 97.62 133 ILE A N 1
ATOM 1101 C CA . ILE A 1 133 ? 4.932 9.122 -15.769 1.00 97.62 133 ILE A CA 1
ATOM 1102 C C . ILE A 1 133 ? 5.043 8.984 -14.249 1.00 97.62 133 ILE A C 1
ATOM 1104 O O . ILE A 1 133 ? 4.012 9.017 -13.580 1.00 97.62 133 ILE A O 1
ATOM 1108 N N . CYS A 1 134 ? 6.260 8.908 -13.685 1.00 97.69 134 CYS A N 1
ATOM 1109 C CA . CYS A 1 134 ? 6.465 8.816 -12.236 1.00 97.69 134 CYS A CA 1
ATOM 1110 C C . CYS A 1 134 ? 5.922 10.050 -11.511 1.00 97.69 134 CYS A C 1
ATOM 1112 O O . CYS A 1 134 ? 5.306 9.910 -10.455 1.00 97.69 134 CYS A O 1
ATOM 1114 N N . LYS A 1 135 ? 6.097 11.251 -12.073 1.00 98.00 135 LYS A N 1
ATOM 1115 C CA . LYS A 1 135 ? 5.521 12.474 -11.506 1.00 98.00 135 LYS A CA 1
ATOM 1116 C C . LYS A 1 135 ? 3.995 12.419 -11.508 1.00 98.00 135 LYS A C 1
ATOM 1118 O O . LYS A 1 135 ? 3.377 12.553 -10.454 1.00 98.00 135 LYS A O 1
ATOM 1123 N N . LYS A 1 136 ? 3.394 12.187 -12.678 1.00 98.38 136 LYS A N 1
ATOM 1124 C CA . LYS A 1 136 ? 1.935 12.186 -12.857 1.00 98.38 136 LYS A CA 1
ATOM 1125 C C . LYS A 1 136 ? 1.251 11.127 -11.998 1.00 98.38 136 LYS A C 1
ATOM 1127 O O . LYS A 1 136 ? 0.330 11.461 -11.261 1.00 98.38 136 LYS A O 1
ATOM 1132 N N . ILE A 1 137 ? 1.719 9.875 -12.051 1.00 98.25 137 ILE A N 1
ATOM 1133 C CA . ILE A 1 137 ? 1.077 8.783 -11.309 1.00 98.25 137 ILE A CA 1
ATOM 1134 C C . ILE A 1 137 ? 1.108 9.045 -9.807 1.00 98.25 137 ILE A C 1
ATOM 1136 O O . ILE A 1 137 ? 0.104 8.880 -9.129 1.00 98.25 137 ILE A O 1
ATOM 1140 N N . THR A 1 138 ? 2.240 9.516 -9.291 1.00 97.69 138 THR A N 1
ATOM 1141 C CA . THR A 1 138 ? 2.415 9.751 -7.861 1.00 97.69 138 THR A CA 1
ATOM 1142 C C . THR A 1 138 ? 1.467 10.827 -7.341 1.00 97.69 138 THR A C 1
ATOM 1144 O O . THR A 1 138 ? 0.846 10.652 -6.296 1.00 97.69 138 THR A O 1
ATOM 1147 N N . TYR A 1 139 ? 1.324 11.921 -8.091 1.00 97.81 139 TYR A N 1
ATOM 1148 C CA . TYR A 1 139 ? 0.455 13.033 -7.715 1.00 97.81 139 TYR A CA 1
ATOM 1149 C C . TYR A 1 139 ? -1.011 12.583 -7.717 1.00 97.81 139 TYR A C 1
ATOM 1151 O O . TYR A 1 139 ? -1.705 12.733 -6.714 1.00 97.81 139 TYR A O 1
ATOM 1159 N N . GLU A 1 140 ? -1.454 11.938 -8.798 1.00 98.19 140 GLU A N 1
ATOM 1160 C CA . GLU A 1 140 ? -2.837 11.469 -8.934 1.00 98.19 140 GLU A CA 1
ATOM 1161 C C . GLU A 1 140 ? -3.212 10.400 -7.892 1.00 98.19 140 GLU A C 1
ATOM 1163 O O . GLU A 1 140 ? -4.350 10.369 -7.410 1.00 98.19 140 GLU A O 1
ATOM 1168 N N . LEU A 1 141 ? -2.272 9.522 -7.524 1.00 98.06 141 LEU A N 1
ATOM 1169 C CA . LEU A 1 141 ? -2.486 8.514 -6.486 1.00 98.06 141 LEU A CA 1
ATOM 1170 C C . LEU A 1 141 ? -2.662 9.154 -5.105 1.00 98.06 141 LEU A C 1
ATOM 1172 O O . LEU A 1 141 ? -3.616 8.822 -4.398 1.00 98.06 141 LEU A O 1
ATOM 1176 N N . PHE A 1 142 ? -1.800 10.101 -4.730 1.00 97.56 142 PHE A N 1
ATOM 1177 C CA . PHE A 1 142 ? -1.898 10.757 -3.424 1.00 97.56 142 PHE A CA 1
ATOM 1178 C C . PHE A 1 142 ? -3.084 11.712 -3.296 1.00 97.56 142 PHE A C 1
ATOM 1180 O O . PHE A 1 142 ? -3.591 11.892 -2.184 1.00 97.56 142 PHE A O 1
ATOM 1187 N N . GLU A 1 143 ? -3.563 12.301 -4.393 1.00 96.12 143 GLU A N 1
ATOM 1188 C CA . GLU A 1 143 ? -4.828 13.049 -4.406 1.00 96.12 143 GLU A CA 1
ATOM 1189 C C . GLU A 1 143 ? -6.036 12.160 -4.078 1.00 96.12 143 GLU A C 1
ATOM 1191 O O . GLU A 1 143 ? -7.016 12.640 -3.518 1.00 96.12 143 GLU A O 1
ATOM 1196 N N . ARG A 1 144 ? -5.953 10.854 -4.364 1.00 95.44 144 ARG A N 1
ATOM 1197 C CA . ARG A 1 144 ? -7.018 9.856 -4.132 1.00 95.44 144 ARG A CA 1
ATOM 1198 C C . ARG A 1 144 ? -6.764 8.956 -2.918 1.00 95.44 144 ARG A C 1
ATOM 1200 O O . ARG A 1 144 ? -7.368 7.883 -2.799 1.00 95.44 144 ARG A O 1
ATOM 1207 N N . GLU A 1 145 ? -5.865 9.402 -2.041 1.00 94.88 145 GLU A N 1
ATOM 1208 C CA . GLU A 1 145 ? -5.514 8.757 -0.769 1.00 94.88 145 GLU A CA 1
ATOM 1209 C C . GLU A 1 145 ? -4.934 7.340 -0.914 1.00 94.88 145 GLU A C 1
ATOM 1211 O O . GLU A 1 145 ? -4.992 6.535 0.017 1.00 94.88 145 GLU A O 1
ATOM 1216 N N . TYR A 1 146 ? -4.355 7.019 -2.074 1.00 97.25 146 TYR A N 1
ATOM 1217 C CA . TYR A 1 146 ? -3.554 5.807 -2.221 1.00 97.25 146 TYR A CA 1
ATOM 1218 C C . TYR A 1 146 ? -2.197 5.968 -1.535 1.00 97.25 146 TYR A C 1
ATOM 1220 O O . TYR A 1 146 ? -1.647 7.066 -1.447 1.00 97.25 146 TYR A O 1
ATOM 1228 N N . LYS A 1 147 ? -1.630 4.847 -1.097 1.00 97.62 147 LYS A N 1
ATOM 1229 C CA . LYS A 1 147 ? -0.290 4.747 -0.517 1.00 97.62 147 LYS A CA 1
ATOM 1230 C C . LYS A 1 147 ? 0.630 3.999 -1.465 1.00 97.62 147 LYS A C 1
ATOM 1232 O O . LYS A 1 147 ? 0.228 3.015 -2.088 1.00 97.62 147 LYS A O 1
ATOM 1237 N N . ILE A 1 148 ? 1.877 4.450 -1.544 1.00 98.25 148 ILE A N 1
ATOM 1238 C CA . ILE A 1 148 ? 2.891 3.892 -2.437 1.00 98.25 148 ILE A CA 1
ATOM 1239 C C . ILE A 1 148 ? 3.875 3.059 -1.624 1.00 98.25 148 ILE A C 1
ATOM 1241 O O . ILE A 1 148 ? 4.506 3.558 -0.695 1.00 98.25 148 ILE A O 1
ATOM 1245 N N . PHE A 1 149 ? 4.040 1.802 -2.017 1.00 97.94 149 PHE A N 1
ATOM 1246 C CA . PHE A 1 149 ? 5.033 0.878 -1.485 1.00 97.94 149 PHE A CA 1
ATOM 1247 C C . PHE A 1 149 ? 6.075 0.587 -2.563 1.00 97.94 149 PHE A C 1
ATOM 1249 O O . PHE A 1 149 ? 5.737 0.406 -3.733 1.00 97.94 149 PHE A O 1
ATOM 1256 N N . THR A 1 150 ? 7.355 0.534 -2.198 1.00 96.88 150 THR A N 1
ATOM 1257 C CA . THR A 1 150 ? 8.415 0.198 -3.157 1.00 96.88 150 THR A CA 1
ATOM 1258 C C . THR A 1 150 ? 9.639 -0.431 -2.497 1.00 96.88 150 THR A C 1
ATOM 1260 O O . THR A 1 150 ? 10.062 -0.034 -1.408 1.00 96.88 150 THR A O 1
ATOM 1263 N N . GLY A 1 151 ? 10.262 -1.368 -3.217 1.00 94.75 151 GLY A N 1
ATOM 1264 C CA . GLY A 1 151 ? 11.578 -1.929 -2.898 1.00 94.75 151 GLY A CA 1
ATOM 1265 C C . GLY A 1 151 ? 12.765 -1.004 -3.214 1.00 94.75 151 GLY A C 1
ATOM 1266 O O . GLY A 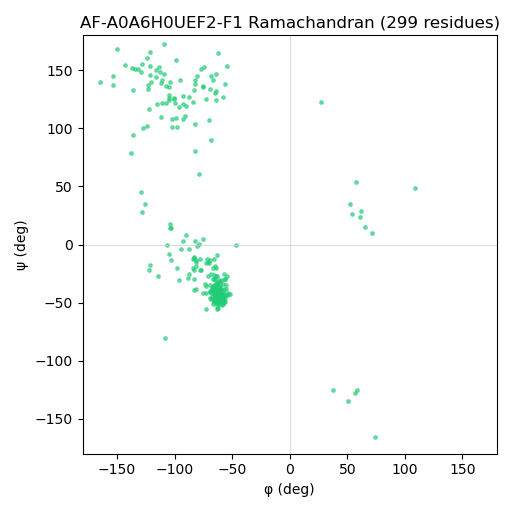1 151 ? 13.911 -1.427 -3.095 1.00 94.75 151 GLY A O 1
ATOM 1267 N N . TYR A 1 152 ? 12.507 0.236 -3.656 1.00 91.12 152 TYR A N 1
ATOM 1268 C CA . TYR A 1 152 ? 13.517 1.224 -4.063 1.00 91.12 152 TYR A CA 1
ATOM 1269 C C . TYR A 1 152 ? 14.445 0.735 -5.190 1.00 91.12 152 TYR A C 1
ATOM 1271 O O . TYR A 1 152 ? 15.672 0.747 -5.084 1.00 91.12 152 TYR A O 1
ATOM 1279 N N . GLY A 1 153 ? 13.867 0.279 -6.303 1.00 85.19 153 GLY A N 1
ATOM 1280 C CA . GLY A 1 153 ? 14.641 -0.246 -7.428 1.00 85.19 153 GLY A CA 1
ATOM 1281 C C . GLY A 1 153 ? 15.459 0.825 -8.160 1.00 85.19 153 GLY A C 1
ATOM 1282 O O . GLY A 1 153 ? 14.981 1.412 -9.126 1.00 85.19 153 GLY A O 1
ATOM 1283 N N . ARG A 1 154 ? 16.707 1.055 -7.734 1.00 88.44 154 ARG A N 1
ATOM 1284 C CA . ARG A 1 154 ? 17.711 1.946 -8.365 1.00 88.44 154 ARG A CA 1
ATOM 1285 C C . ARG A 1 154 ? 17.112 3.236 -8.952 1.00 88.44 154 ARG A C 1
ATOM 1287 O O . ARG A 1 154 ? 16.445 3.967 -8.225 1.00 88.44 154 ARG A O 1
ATOM 1294 N N . THR A 1 155 ? 17.334 3.526 -10.238 1.00 91.75 155 THR A N 1
ATOM 1295 C CA . THR A 1 155 ? 16.924 4.787 -10.876 1.00 91.75 155 THR A CA 1
ATOM 1296 C C . THR A 1 155 ? 15.403 4.969 -10.883 1.00 91.75 155 THR A C 1
ATOM 1298 O O . THR A 1 155 ? 14.914 6.080 -10.683 1.00 91.75 155 THR A O 1
ATOM 1301 N N . PHE A 1 156 ? 14.637 3.880 -11.011 1.00 94.44 156 PHE A N 1
ATOM 1302 C CA . PHE A 1 156 ? 13.178 3.928 -10.886 1.00 94.44 156 PHE A CA 1
ATOM 1303 C C . PHE A 1 156 ? 12.747 4.345 -9.472 1.00 94.44 156 PHE A C 1
ATOM 1305 O O . PHE A 1 156 ? 11.949 5.268 -9.314 1.00 94.44 156 PHE A O 1
ATOM 1312 N N . GLY A 1 157 ? 13.323 3.707 -8.447 1.00 93.75 157 GLY A N 1
ATOM 1313 C CA . GLY A 1 157 ? 13.079 4.034 -7.042 1.00 93.75 157 GLY A CA 1
ATOM 1314 C C . GLY A 1 157 ? 13.417 5.488 -6.725 1.00 93.75 157 GLY A C 1
ATOM 1315 O O . GLY A 1 157 ? 12.640 6.151 -6.042 1.00 93.75 157 GLY A O 1
ATOM 1316 N N . TYR A 1 158 ? 14.509 6.014 -7.285 1.00 94.81 158 TYR A N 1
ATOM 1317 C CA . TYR A 1 158 ? 14.869 7.429 -7.182 1.00 94.81 158 TYR A CA 1
ATOM 1318 C C . TYR A 1 158 ? 13.781 8.358 -7.751 1.00 94.81 158 TYR A C 1
ATOM 1320 O O . TYR A 1 158 ? 13.314 9.244 -7.039 1.00 94.81 158 TYR A O 1
ATOM 1328 N N . TYR A 1 159 ? 13.315 8.147 -8.989 1.00 96.12 159 TYR A N 1
ATOM 1329 C CA . TYR A 1 159 ? 12.274 9.009 -9.570 1.00 96.12 159 TYR A CA 1
ATOM 1330 C C . TYR A 1 159 ? 10.925 8.899 -8.864 1.00 96.12 159 TYR A C 1
ATOM 1332 O O . TYR A 1 159 ? 10.282 9.925 -8.634 1.00 96.12 159 TYR A O 1
ATOM 1340 N N . LEU A 1 160 ? 10.490 7.686 -8.521 1.00 97.31 160 LEU A N 1
ATOM 1341 C CA . LEU A 1 160 ? 9.215 7.478 -7.840 1.00 97.31 160 LEU A CA 1
ATOM 1342 C C . LEU A 1 160 ? 9.231 8.146 -6.458 1.00 97.31 160 LEU A C 1
ATOM 1344 O O . LEU A 1 160 ? 8.380 8.978 -6.156 1.00 97.31 160 LEU A O 1
ATOM 1348 N N . SER A 1 161 ? 10.248 7.837 -5.647 1.00 96.12 161 SER A N 1
ATOM 1349 C CA . SER A 1 161 ? 10.390 8.384 -4.294 1.00 96.12 161 SER A CA 1
ATOM 1350 C C . SER A 1 161 ? 10.609 9.898 -4.279 1.00 96.12 161 SER A C 1
ATOM 1352 O O . SER A 1 161 ? 10.038 10.578 -3.434 1.00 96.12 161 SER A O 1
ATOM 1354 N N . GLY A 1 162 ? 11.385 10.446 -5.220 1.00 96.81 162 GLY A N 1
ATOM 1355 C CA . GLY A 1 162 ? 11.656 11.881 -5.301 1.00 96.81 162 GLY A CA 1
ATOM 1356 C C . GLY A 1 162 ? 10.392 12.696 -5.570 1.00 96.81 162 GLY A C 1
ATOM 1357 O O . GLY A 1 162 ? 10.093 13.629 -4.825 1.00 96.81 162 GLY A O 1
ATOM 1358 N N . ASN A 1 163 ? 9.609 12.303 -6.583 1.00 97.69 163 ASN A N 1
ATOM 1359 C CA . ASN A 1 163 ? 8.319 12.942 -6.866 1.00 97.69 163 ASN A CA 1
ATOM 1360 C C . ASN A 1 163 ? 7.332 12.750 -5.707 1.00 97.69 163 ASN A C 1
ATOM 1362 O O . ASN A 1 163 ? 6.585 13.673 -5.380 1.00 97.69 163 ASN A O 1
ATOM 1366 N N . ALA A 1 164 ? 7.352 11.580 -5.061 1.00 97.56 164 ALA A N 1
ATOM 1367 C CA . ALA A 1 164 ? 6.454 11.278 -3.956 1.00 97.56 164 ALA A CA 1
ATOM 1368 C C . ALA A 1 164 ? 6.718 12.141 -2.729 1.00 97.56 164 ALA A C 1
ATOM 1370 O O . ALA A 1 164 ? 5.812 12.809 -2.233 1.00 97.56 164 ALA A O 1
ATOM 1371 N N . THR A 1 165 ? 7.970 12.190 -2.287 1.00 97.50 165 THR A N 1
ATOM 1372 C CA . THR A 1 165 ? 8.392 13.035 -1.173 1.00 97.50 165 THR A CA 1
ATOM 1373 C C . THR A 1 165 ? 8.106 14.504 -1.464 1.00 97.50 165 THR A C 1
ATOM 1375 O O . THR A 1 165 ? 7.577 15.200 -0.600 1.00 97.50 165 THR A O 1
ATOM 1378 N N . GLN A 1 166 ? 8.376 14.981 -2.686 1.00 97.00 166 GLN A N 1
ATOM 1379 C CA . GLN A 1 166 ? 8.090 16.368 -3.051 1.00 97.00 166 GLN A CA 1
ATOM 1380 C C . GLN A 1 166 ? 6.594 16.697 -2.950 1.00 97.00 166 GLN A C 1
ATOM 1382 O O . GLN A 1 166 ? 6.242 17.722 -2.361 1.00 97.00 166 GLN A O 1
ATOM 1387 N N . TYR A 1 167 ? 5.716 15.835 -3.476 1.00 97.69 167 TYR A N 1
ATOM 1388 C CA . TYR A 1 167 ? 4.270 16.029 -3.365 1.00 97.69 167 TYR A CA 1
ATOM 1389 C C . TYR A 1 167 ? 3.821 16.062 -1.900 1.00 97.69 167 TYR A C 1
ATOM 1391 O O . TYR A 1 167 ? 3.110 16.982 -1.499 1.00 97.69 167 TYR A O 1
ATOM 1399 N N . LEU A 1 168 ? 4.243 15.081 -1.098 1.00 97.50 168 LEU A N 1
ATOM 1400 C CA . LEU A 1 168 ? 3.787 14.930 0.285 1.00 97.50 168 LEU A CA 1
ATOM 1401 C C . LEU A 1 168 ? 4.209 16.122 1.151 1.00 97.50 168 LEU A C 1
ATOM 1403 O O . LEU A 1 168 ? 3.361 16.711 1.819 1.00 97.50 168 LEU A O 1
ATOM 1407 N N . LEU A 1 169 ? 5.473 16.550 1.058 1.00 96.69 169 LEU A N 1
ATOM 1408 C CA . LEU A 1 169 ? 5.977 17.714 1.795 1.00 96.69 169 LEU A CA 1
ATOM 1409 C C . LEU A 1 169 ? 5.281 19.015 1.375 1.00 96.69 169 LEU A C 1
ATOM 1411 O O . LEU A 1 169 ? 4.876 19.794 2.232 1.00 96.69 169 LEU A O 1
ATOM 1415 N N . THR A 1 170 ? 5.089 19.238 0.069 1.00 96.88 170 THR A N 1
ATOM 1416 C CA . THR A 1 170 ? 4.422 20.458 -0.434 1.00 96.88 170 THR A CA 1
ATOM 1417 C C . THR A 1 170 ? 2.963 20.551 0.026 1.00 96.88 170 THR A C 1
ATOM 1419 O O . THR A 1 170 ? 2.430 21.647 0.170 1.00 96.88 170 THR A O 1
ATOM 1422 N N . ASN A 1 171 ? 2.321 19.409 0.284 1.00 96.38 171 ASN A N 1
ATOM 1423 C CA . ASN A 1 171 ? 0.926 19.324 0.710 1.00 96.38 171 ASN A CA 1
ATOM 1424 C C . ASN A 1 171 ? 0.760 19.039 2.217 1.00 96.38 171 ASN A C 1
ATOM 1426 O O . ASN A 1 171 ? -0.335 18.675 2.638 1.00 96.38 171 ASN A O 1
ATOM 1430 N N . ASN A 1 172 ? 1.817 19.186 3.030 1.00 94.19 172 ASN A N 1
ATOM 1431 C CA . ASN A 1 172 ? 1.809 18.917 4.478 1.00 94.19 172 ASN A CA 1
ATOM 1432 C C . ASN A 1 172 ? 1.263 17.522 4.855 1.00 94.19 172 ASN A C 1
ATOM 1434 O O . ASN A 1 172 ? 0.605 17.359 5.883 1.00 94.19 172 ASN A O 1
ATOM 1438 N N . LYS A 1 173 ? 1.517 16.508 4.019 1.00 93.75 173 LYS A N 1
ATOM 1439 C CA . LYS A 1 173 ? 1.164 15.107 4.289 1.00 93.75 173 LYS A CA 1
ATOM 1440 C C . LYS A 1 173 ? 2.361 14.368 4.887 1.00 93.75 173 LYS A C 1
ATOM 1442 O O . LYS A 1 173 ? 3.493 14.549 4.444 1.00 93.75 173 LYS A O 1
ATOM 1447 N N . GLU A 1 174 ? 2.105 13.490 5.856 1.00 93.19 174 GLU A N 1
ATOM 1448 C CA . GLU A 1 174 ? 3.147 12.659 6.473 1.00 93.19 174 GLU A CA 1
ATOM 1449 C C . GLU A 1 174 ? 3.765 11.696 5.452 1.00 93.19 174 GLU A C 1
ATOM 1451 O O . GLU A 1 174 ? 3.056 10.900 4.825 1.00 93.19 174 GLU A O 1
ATOM 1456 N N . VAL A 1 175 ? 5.090 11.744 5.293 1.00 94.19 175 VAL A N 1
ATOM 1457 C CA . VAL A 1 175 ? 5.796 10.936 4.290 1.00 94.19 175 VAL A CA 1
ATOM 1458 C C . VAL A 1 175 ? 5.745 9.461 4.668 1.00 94.19 175 VAL A C 1
ATOM 1460 O O . VAL A 1 175 ? 5.374 8.623 3.852 1.00 94.19 175 VAL A O 1
ATOM 1463 N N . GLU A 1 176 ? 6.020 9.144 5.929 1.00 91.62 176 GLU A N 1
ATOM 1464 C CA . GLU A 1 176 ? 6.151 7.781 6.442 1.00 91.62 176 GLU A CA 1
ATOM 1465 C C . GLU A 1 176 ? 4.832 6.995 6.399 1.00 91.62 176 GLU A C 1
ATOM 1467 O O . GLU A 1 176 ? 4.850 5.767 6.301 1.00 91.62 176 GLU A O 1
ATOM 1472 N N . ARG A 1 177 ? 3.683 7.687 6.442 1.00 91.25 177 ARG A N 1
ATOM 1473 C CA . ARG A 1 177 ? 2.353 7.059 6.346 1.00 91.25 177 ARG A CA 1
ATOM 1474 C C . ARG A 1 177 ? 1.896 6.796 4.912 1.00 91.25 177 ARG A C 1
ATOM 1476 O O . ARG A 1 177 ? 1.006 5.966 4.722 1.00 91.25 177 ARG A O 1
ATOM 1483 N N . ASN A 1 178 ? 2.451 7.510 3.931 1.00 96.25 178 ASN A N 1
ATOM 1484 C CA . ASN A 1 178 ? 1.974 7.502 2.543 1.00 96.25 178 ASN A CA 1
ATOM 1485 C C . ASN A 1 178 ? 2.979 6.897 1.553 1.00 96.25 178 ASN A C 1
ATOM 1487 O O . ASN A 1 178 ? 2.568 6.357 0.526 1.00 96.25 178 ASN A O 1
ATOM 1491 N N . LEU A 1 179 ? 4.276 6.954 1.860 1.00 97.50 179 LEU A N 1
ATOM 1492 C CA . LEU A 1 179 ? 5.361 6.427 1.039 1.00 97.50 179 LEU A CA 1
ATOM 1493 C C . LEU A 1 179 ? 6.209 5.437 1.850 1.00 97.50 179 LEU A C 1
ATOM 1495 O O . LEU A 1 179 ? 7.070 5.815 2.644 1.00 97.50 179 LEU A O 1
ATOM 1499 N N . ILE A 1 180 ? 5.983 4.147 1.618 1.00 96.88 180 ILE A N 1
ATOM 1500 C CA . ILE A 1 180 ? 6.654 3.055 2.316 1.00 96.88 180 ILE A CA 1
ATOM 1501 C C . ILE A 1 180 ? 7.809 2.558 1.443 1.00 96.88 180 ILE A C 1
ATOM 1503 O O . ILE A 1 180 ? 7.628 1.796 0.491 1.00 96.88 180 ILE A O 1
ATOM 1507 N N . ILE A 1 181 ? 9.022 2.993 1.784 1.00 95.56 181 ILE A N 1
ATOM 1508 C CA . ILE A 1 181 ? 10.254 2.591 1.099 1.00 95.56 181 ILE A CA 1
ATOM 1509 C C . ILE A 1 181 ? 10.967 1.513 1.913 1.00 95.56 181 ILE A C 1
ATOM 1511 O O . ILE A 1 181 ? 11.241 1.683 3.108 1.00 95.56 181 ILE A O 1
ATOM 1515 N N . ARG A 1 182 ? 11.262 0.389 1.260 1.00 93.88 182 ARG A N 1
ATOM 1516 C CA . ARG A 1 182 ? 11.833 -0.805 1.889 1.00 93.88 182 ARG A CA 1
ATOM 1517 C C . ARG A 1 182 ? 12.929 -1.410 1.003 1.00 93.88 182 ARG A C 1
ATOM 1519 O O . ARG A 1 182 ? 12.668 -2.358 0.266 1.00 93.88 182 ARG A O 1
ATOM 1526 N N . PRO A 1 183 ? 14.141 -0.828 1.011 1.00 93.00 183 PRO A N 1
ATOM 1527 C CA . PRO A 1 183 ? 15.226 -1.279 0.153 1.00 93.00 183 PRO A CA 1
ATOM 1528 C C . PRO A 1 183 ? 15.735 -2.659 0.574 1.00 93.00 183 PRO A C 1
ATOM 1530 O O . PRO A 1 183 ? 15.818 -2.978 1.761 1.00 93.00 183 PRO A O 1
ATOM 1533 N N . PHE A 1 184 ? 16.131 -3.459 -0.411 1.00 92.06 184 PHE A N 1
ATOM 1534 C CA . PHE A 1 184 ? 16.793 -4.738 -0.172 1.00 92.06 184 PHE A CA 1
ATOM 1535 C C . PHE A 1 184 ? 18.247 -4.516 0.243 1.00 92.06 184 PHE A C 1
ATOM 1537 O O . PHE A 1 184 ? 18.960 -3.724 -0.373 1.00 92.06 184 PHE A O 1
ATOM 1544 N N . GLN A 1 185 ? 18.705 -5.255 1.252 1.00 90.00 185 GLN A N 1
ATOM 1545 C CA . GLN A 1 185 ? 20.112 -5.246 1.643 1.00 90.00 185 GLN A CA 1
ATOM 1546 C C . GLN A 1 185 ? 20.920 -6.180 0.739 1.00 90.00 185 GLN A C 1
ATOM 1548 O O . GLN A 1 185 ? 20.470 -7.271 0.376 1.00 90.00 185 GLN A O 1
ATOM 1553 N N . GLU A 1 186 ? 22.140 -5.771 0.391 1.00 84.50 186 GLU A N 1
ATOM 1554 C CA . GLU A 1 186 ? 23.019 -6.574 -0.466 1.00 84.50 186 GLU A CA 1
ATOM 1555 C C . GLU A 1 186 ? 23.393 -7.914 0.179 1.00 84.50 186 GLU A C 1
ATOM 1557 O O . GLU A 1 186 ? 23.464 -8.924 -0.521 1.00 84.50 186 GLU A O 1
ATOM 1562 N N . SER A 1 187 ? 23.549 -7.929 1.508 1.00 92.31 187 SER A N 1
ATOM 1563 C CA . SER A 1 187 ? 23.914 -9.102 2.310 1.00 92.31 187 SER A CA 1
ATOM 1564 C C . SER A 1 187 ? 22.813 -10.155 2.439 1.00 92.31 187 SER A C 1
ATOM 1566 O O . SER A 1 187 ? 23.110 -11.254 2.896 1.00 92.31 187 SER A O 1
ATOM 1568 N N . MET A 1 188 ? 21.567 -9.849 2.056 1.00 92.06 188 MET A N 1
ATOM 1569 C CA . MET A 1 188 ? 20.472 -10.819 2.126 1.00 92.06 188 MET A CA 1
ATOM 1570 C C . MET A 1 188 ? 20.726 -11.998 1.181 1.00 92.06 188 MET A C 1
ATOM 1572 O O . MET A 1 188 ? 20.998 -11.824 -0.017 1.00 92.06 188 MET A O 1
ATOM 1576 N N . THR A 1 189 ? 20.550 -13.199 1.715 1.00 95.31 189 THR A N 1
ATOM 1577 C CA . THR A 1 189 ? 20.458 -14.447 0.959 1.00 95.31 189 THR A CA 1
ATOM 1578 C C . THR A 1 189 ? 19.247 -14.436 0.023 1.00 95.31 189 THR A C 1
ATOM 1580 O O . THR A 1 189 ? 18.341 -13.608 0.135 1.00 95.31 189 THR A O 1
ATOM 1583 N N . SER A 1 190 ? 19.215 -15.366 -0.931 1.00 93.31 190 SER A N 1
ATOM 1584 C CA . SER A 1 190 ? 18.082 -15.497 -1.854 1.00 93.31 190 SER A CA 1
ATOM 1585 C C . SER A 1 190 ? 16.767 -15.765 -1.113 1.00 93.31 190 SER A C 1
ATOM 1587 O O . SER A 1 190 ? 15.765 -15.130 -1.419 1.00 93.31 190 SER A O 1
ATOM 1589 N N . GLU A 1 191 ? 16.786 -16.636 -0.100 1.00 95.38 191 GLU A N 1
ATOM 1590 C CA . GLU A 1 191 ? 15.608 -16.960 0.714 1.00 95.38 191 GLU A CA 1
ATOM 1591 C C . GLU A 1 191 ? 15.119 -15.750 1.522 1.00 95.38 191 GLU A C 1
ATOM 1593 O O . GLU A 1 191 ? 13.925 -15.449 1.529 1.00 95.38 191 GLU A O 1
ATOM 1598 N N . GLU A 1 192 ? 16.034 -14.994 2.136 1.00 96.50 192 GLU A N 1
ATOM 1599 C CA . GLU A 1 192 ? 15.686 -13.752 2.833 1.00 96.50 192 GLU A CA 1
ATOM 1600 C C . GLU A 1 192 ? 15.062 -12.729 1.881 1.00 96.50 192 GLU A C 1
ATOM 1602 O O . GLU A 1 192 ? 14.060 -12.111 2.234 1.00 96.50 192 GLU A O 1
ATOM 1607 N N . LYS A 1 193 ? 15.585 -12.582 0.655 1.00 95.38 193 LYS A N 1
ATOM 1608 C CA . LYS A 1 193 ? 14.993 -11.695 -0.363 1.00 95.38 193 LYS A CA 1
ATOM 1609 C C . LYS A 1 193 ? 13.586 -12.144 -0.750 1.00 95.38 193 LYS A C 1
ATOM 1611 O O . LYS A 1 193 ? 12.702 -11.297 -0.869 1.00 95.38 193 LYS A O 1
ATOM 1616 N N . THR A 1 194 ? 13.353 -13.445 -0.908 1.00 96.19 194 THR A N 1
ATOM 1617 C CA . THR A 1 194 ? 12.018 -13.992 -1.190 1.00 96.19 194 THR A CA 1
ATOM 1618 C C . THR A 1 194 ? 11.043 -13.722 -0.047 1.00 96.19 194 THR A C 1
ATOM 1620 O O . THR A 1 194 ? 9.948 -13.206 -0.279 1.00 96.19 194 THR A O 1
ATOM 1623 N N . ASN A 1 195 ? 11.434 -14.001 1.197 1.00 96.06 195 ASN A N 1
ATOM 1624 C CA . ASN A 1 195 ? 10.590 -13.739 2.365 1.00 96.06 195 ASN A CA 1
ATOM 1625 C C . ASN A 1 195 ? 10.318 -12.240 2.539 1.00 96.06 195 ASN A C 1
ATOM 1627 O O . ASN A 1 195 ? 9.187 -11.841 2.822 1.00 96.06 195 ASN A O 1
ATOM 1631 N N . TYR A 1 196 ? 11.321 -11.400 2.278 1.00 95.88 196 TYR A N 1
ATOM 1632 C CA . TYR A 1 196 ? 11.167 -9.952 2.303 1.00 95.88 196 TYR A CA 1
ATOM 1633 C C . TYR A 1 196 ? 10.178 -9.466 1.237 1.00 95.88 196 TYR A C 1
ATOM 1635 O O . TYR A 1 196 ? 9.288 -8.686 1.558 1.00 95.88 196 TYR A O 1
ATOM 1643 N N . ARG A 1 197 ? 10.241 -9.979 -0.003 1.00 96.12 197 ARG A N 1
ATOM 1644 C CA . ARG A 1 197 ? 9.236 -9.679 -1.043 1.00 96.12 197 ARG A CA 1
ATOM 1645 C C . ARG A 1 197 ? 7.831 -10.045 -0.597 1.00 96.12 197 ARG A C 1
ATOM 1647 O O . ARG A 1 197 ? 6.938 -9.211 -0.692 1.00 96.12 197 ARG A O 1
ATOM 1654 N N . LYS A 1 198 ? 7.635 -11.260 -0.076 1.00 96.88 198 LYS A N 1
ATOM 1655 C CA . LYS A 1 198 ? 6.322 -11.710 0.416 1.00 96.88 198 LYS A CA 1
ATOM 1656 C C . LYS A 1 198 ? 5.760 -10.754 1.469 1.00 96.88 198 LYS A C 1
ATOM 1658 O O . LYS A 1 198 ? 4.593 -10.388 1.381 1.00 96.88 198 LYS A O 1
ATOM 1663 N N . MET A 1 199 ? 6.598 -10.297 2.398 1.00 94.81 199 MET A N 1
ATOM 1664 C CA . MET A 1 199 ? 6.223 -9.297 3.403 1.00 94.81 199 MET A CA 1
ATOM 1665 C C . MET A 1 199 ? 5.882 -7.931 2.781 1.00 94.81 199 MET A C 1
ATOM 1667 O O . MET A 1 199 ? 4.920 -7.295 3.190 1.00 94.81 199 MET A O 1
ATOM 1671 N N . LEU A 1 200 ? 6.627 -7.458 1.778 1.00 93.19 200 LEU A N 1
ATOM 1672 C CA . LEU A 1 200 ? 6.310 -6.181 1.121 1.00 93.19 200 LEU A CA 1
ATOM 1673 C C . LEU A 1 200 ? 4.997 -6.229 0.337 1.00 93.19 200 LEU A C 1
ATOM 1675 O O . LEU A 1 200 ? 4.223 -5.272 0.360 1.00 93.19 200 LEU A O 1
ATOM 1679 N N . LEU A 1 201 ? 4.737 -7.342 -0.350 1.00 95.94 201 LEU A N 1
ATOM 1680 C CA . LEU A 1 201 ? 3.516 -7.527 -1.127 1.00 95.94 201 LEU A CA 1
ATOM 1681 C C . LEU A 1 201 ? 2.302 -7.865 -0.246 1.00 95.94 201 LEU A C 1
ATOM 1683 O O . LEU A 1 201 ? 1.171 -7.631 -0.676 1.00 95.94 201 LEU A O 1
ATOM 1687 N N . SER A 1 202 ? 2.488 -8.390 0.973 1.00 94.00 202 SER A N 1
ATOM 1688 C CA . SER A 1 202 ? 1.368 -8.799 1.834 1.00 94.00 202 SER A CA 1
ATOM 1689 C C . SER A 1 202 ? 0.450 -7.639 2.208 1.00 94.00 202 SER A C 1
ATOM 1691 O O . SER A 1 202 ? -0.756 -7.854 2.342 1.00 94.00 202 SER A O 1
ATOM 1693 N N . ASP A 1 203 ? 1.003 -6.429 2.307 1.00 90.81 203 ASP A N 1
ATOM 1694 C CA . ASP A 1 203 ? 0.281 -5.209 2.674 1.00 90.81 203 ASP A CA 1
ATOM 1695 C C . ASP A 1 203 ? -0.362 -4.484 1.490 1.00 90.81 203 ASP A C 1
ATOM 1697 O O . ASP A 1 203 ? -1.070 -3.501 1.694 1.00 90.81 203 ASP A O 1
ATOM 1701 N N . CYS A 1 204 ? -0.151 -4.956 0.262 1.00 95.75 204 CYS A N 1
ATOM 1702 C CA . CYS A 1 204 ? -0.656 -4.316 -0.949 1.00 95.75 204 CYS A CA 1
ATOM 1703 C C . CYS A 1 204 ? -1.771 -5.145 -1.585 1.00 95.75 204 CYS A C 1
ATOM 1705 O O . CYS A 1 204 ? -1.740 -6.374 -1.536 1.00 95.75 204 CYS A O 1
ATOM 1707 N N . SER A 1 205 ? -2.748 -4.492 -2.208 1.00 94.88 205 SER A N 1
ATOM 1708 C CA . SER A 1 205 ? -3.780 -5.165 -3.018 1.00 94.88 205 SER A CA 1
ATOM 1709 C C . SER A 1 205 ? -3.433 -5.159 -4.507 1.00 94.88 205 SER A C 1
ATOM 1711 O O . SER A 1 205 ? -3.769 -6.103 -5.223 1.00 94.88 205 SER A O 1
ATOM 1713 N N . VAL A 1 206 ? -2.716 -4.124 -4.955 1.00 98.00 206 VAL A N 1
ATOM 1714 C CA . VAL A 1 206 ? -2.340 -3.902 -6.353 1.00 98.00 206 VAL A CA 1
ATOM 1715 C C . VAL A 1 206 ? -0.822 -3.845 -6.493 1.00 98.00 206 VAL A C 1
ATOM 1717 O O . VAL A 1 206 ? -0.132 -3.235 -5.674 1.00 98.00 206 VAL A O 1
ATOM 1720 N N . VAL A 1 207 ? -0.310 -4.449 -7.563 1.00 98.62 207 VAL A N 1
ATOM 1721 C CA . VAL A 1 207 ? 1.099 -4.433 -7.950 1.00 98.62 207 VAL A CA 1
ATOM 1722 C C . VAL A 1 207 ? 1.230 -3.864 -9.361 1.00 98.62 207 VAL A C 1
ATOM 1724 O O . VAL A 1 207 ? 0.726 -4.440 -10.328 1.00 98.62 207 VAL A O 1
ATOM 1727 N N . ILE A 1 208 ? 1.911 -2.724 -9.482 1.00 98.75 208 ILE A N 1
ATOM 1728 C CA . ILE A 1 208 ? 2.179 -2.052 -10.757 1.00 98.75 208 ILE A CA 1
ATOM 1729 C C . ILE A 1 208 ? 3.611 -2.362 -11.188 1.00 98.75 208 ILE A C 1
ATOM 1731 O O . ILE A 1 208 ? 4.556 -2.098 -10.443 1.00 98.75 208 ILE A O 1
ATOM 1735 N N . PHE A 1 209 ? 3.767 -2.896 -12.400 1.00 98.69 209 PHE A N 1
ATOM 1736 C CA . PHE A 1 209 ? 5.062 -3.276 -12.966 1.00 98.69 209 PHE A CA 1
ATOM 1737 C C . PHE A 1 209 ? 5.515 -2.276 -14.028 1.00 98.69 209 PHE A C 1
ATOM 1739 O O . PHE A 1 209 ? 4.793 -2.032 -14.999 1.00 98.69 209 PHE A O 1
ATOM 1746 N N . MET A 1 210 ? 6.724 -1.731 -13.867 1.00 97.75 210 MET A N 1
ATOM 1747 C CA . MET A 1 210 ? 7.335 -0.777 -14.800 1.00 97.75 210 MET A CA 1
ATOM 1748 C C . MET A 1 210 ? 8.809 -1.121 -15.057 1.00 97.75 210 MET A C 1
ATOM 1750 O O . MET A 1 210 ? 9.584 -1.327 -14.125 1.00 97.75 210 MET A O 1
ATOM 1754 N N . TYR A 1 211 ? 9.224 -1.136 -16.321 1.00 96.56 211 TYR A N 1
ATOM 1755 C CA . TYR A 1 211 ? 10.573 -1.484 -16.770 1.00 96.56 211 TYR A CA 1
ATOM 1756 C C . TYR A 1 211 ? 10.997 -2.900 -16.340 1.00 96.56 211 TYR A C 1
ATOM 1758 O O . TYR A 1 211 ? 10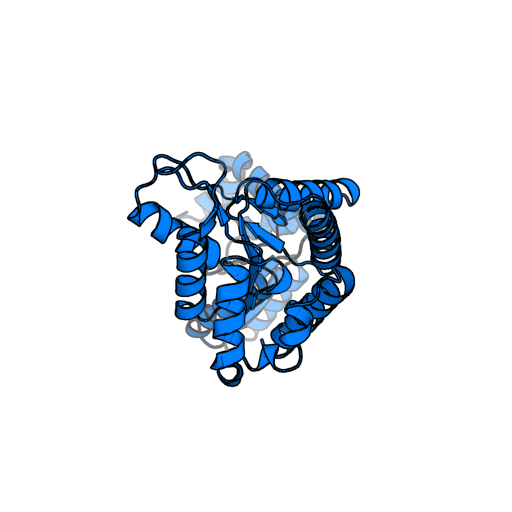.343 -3.888 -16.669 1.00 96.56 211 TYR A O 1
ATOM 1766 N N . GLY A 1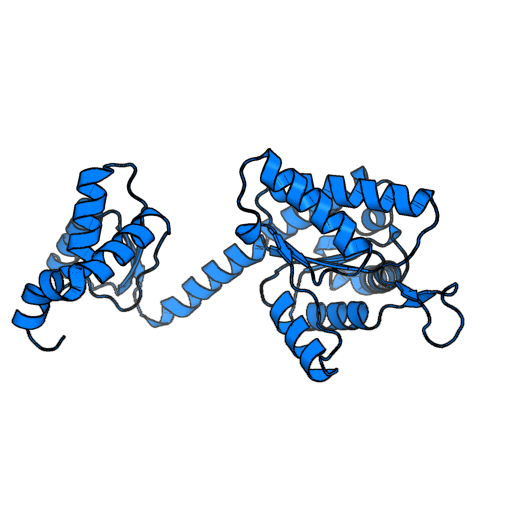 212 ? 12.130 -3.026 -15.646 1.00 95.38 212 GLY A N 1
ATOM 1767 C CA . GLY A 1 212 ? 12.670 -4.286 -15.147 1.00 95.38 212 GLY A CA 1
ATOM 1768 C C . GLY A 1 212 ? 13.911 -4.755 -15.873 1.00 95.38 212 GLY A C 1
ATOM 1769 O O . GLY A 1 212 ? 14.020 -5.923 -16.244 1.00 95.38 212 GLY A O 1
ATOM 1770 N N . GLN A 1 213 ? 14.869 -3.847 -16.035 1.00 92.56 213 GLN A N 1
ATOM 1771 C CA . GLN A 1 213 ? 16.190 -4.179 -16.544 1.00 92.56 213 GLN A CA 1
ATOM 1772 C C . GLN A 1 213 ? 17.287 -4.002 -15.496 1.00 92.56 213 GLN A C 1
ATOM 1774 O O . GLN A 1 213 ? 17.237 -3.120 -14.630 1.00 92.56 213 GLN A O 1
ATOM 1779 N N . LYS A 1 214 ? 18.328 -4.830 -15.605 1.00 88.38 214 LYS A N 1
ATOM 1780 C CA . LYS A 1 214 ? 19.567 -4.687 -14.846 1.00 88.38 214 LYS A CA 1
ATOM 1781 C C . LYS A 1 214 ? 20.818 -4.854 -15.709 1.00 88.38 214 LYS A C 1
ATOM 1783 O O . LYS A 1 214 ? 20.755 -5.566 -16.704 1.00 88.38 214 LYS A O 1
ATOM 1788 N N . PRO A 1 215 ? 21.941 -4.203 -15.357 1.00 82.50 215 PRO A N 1
ATOM 1789 C CA . PRO A 1 215 ? 23.215 -4.411 -16.026 1.00 82.50 215 PRO A CA 1
ATOM 1790 C C . PRO A 1 215 ? 23.603 -5.882 -15.977 1.00 82.50 215 PRO A C 1
ATOM 1792 O O . PRO A 1 215 ? 23.466 -6.537 -14.939 1.00 82.50 215 PRO A O 1
ATOM 1795 N N . ASP A 1 216 ? 24.117 -6.391 -17.089 1.00 79.56 216 ASP A N 1
ATOM 1796 C CA . ASP A 1 216 ? 24.751 -7.698 -17.127 1.00 79.56 216 ASP A CA 1
ATOM 1797 C C . ASP A 1 216 ? 26.080 -7.629 -16.360 1.00 79.56 216 ASP A C 1
ATOM 1799 O O . ASP A 1 216 ? 27.066 -7.044 -16.813 1.00 79.56 216 ASP A O 1
ATOM 1803 N N . ALA A 1 217 ? 26.112 -8.234 -15.171 1.00 70.81 217 ALA A N 1
ATOM 1804 C CA . ALA A 1 217 ? 27.311 -8.283 -14.339 1.00 70.81 217 ALA A CA 1
ATOM 1805 C C . ALA A 1 217 ? 28.466 -9.067 -14.994 1.00 70.81 217 ALA A C 1
ATOM 1807 O O . ALA A 1 217 ? 29.617 -8.889 -14.602 1.00 70.81 217 ALA A O 1
ATOM 1808 N N . LYS A 1 218 ? 28.179 -9.935 -15.978 1.00 66.56 218 LYS A N 1
ATOM 1809 C CA . LYS A 1 218 ? 29.162 -10.823 -16.622 1.00 66.56 218 LYS A CA 1
ATOM 1810 C C . LYS A 1 218 ? 29.705 -10.278 -17.941 1.00 66.56 218 LYS A C 1
ATOM 1812 O O . LYS A 1 218 ? 30.754 -10.729 -18.393 1.00 66.56 218 LYS A O 1
ATOM 1817 N N . LYS A 1 219 ? 29.004 -9.347 -18.588 1.00 54.97 219 LYS A N 1
ATOM 1818 C CA . LYS A 1 219 ? 29.370 -8.811 -19.903 1.00 54.97 219 LYS A CA 1
ATOM 1819 C C . LYS A 1 219 ? 29.186 -7.307 -19.873 1.00 54.97 219 LYS A C 1
ATOM 1821 O O . LYS A 1 219 ? 28.064 -6.901 -20.111 1.00 54.97 219 LYS A O 1
ATOM 1826 N N . ASN A 1 220 ? 30.259 -6.556 -19.577 1.00 54.41 220 ASN A N 1
ATOM 1827 C CA . ASN A 1 220 ? 30.390 -5.085 -19.603 1.00 54.41 220 ASN A CA 1
ATOM 1828 C C . ASN A 1 220 ? 29.082 -4.301 -19.381 1.00 54.41 220 ASN A C 1
ATOM 1830 O O . ASN A 1 220 ? 28.176 -4.388 -20.194 1.00 54.41 220 ASN A O 1
ATOM 1834 N N . ARG A 1 221 ? 29.033 -3.432 -18.359 1.00 59.84 221 ARG A N 1
ATOM 1835 C CA . ARG A 1 221 ? 27.866 -2.637 -17.884 1.00 59.84 221 ARG A CA 1
ATOM 1836 C C . ARG A 1 221 ? 27.002 -1.889 -18.938 1.00 59.84 221 ARG A C 1
ATOM 1838 O O . ARG A 1 221 ? 26.040 -1.236 -18.564 1.00 59.84 221 ARG A O 1
ATOM 1845 N N . THR A 1 222 ? 27.328 -1.967 -20.223 1.00 57.94 222 THR A N 1
ATOM 1846 C CA . THR A 1 222 ? 26.593 -1.475 -21.390 1.00 57.94 222 THR A CA 1
ATOM 1847 C C . THR A 1 222 ? 25.494 -2.412 -21.912 1.00 57.94 222 THR A C 1
ATOM 1849 O O . THR A 1 222 ? 24.696 -1.971 -22.735 1.00 57.94 222 THR A O 1
ATOM 1852 N N . LYS A 1 223 ? 25.419 -3.685 -21.483 1.00 72.38 223 LYS A N 1
ATOM 1853 C CA . LYS A 1 223 ? 24.314 -4.591 -21.857 1.00 72.38 223 LYS A CA 1
ATOM 1854 C C . LYS A 1 223 ? 23.341 -4.798 -20.699 1.00 72.38 223 LYS A C 1
ATOM 1856 O O . LYS A 1 223 ? 23.752 -5.057 -19.570 1.00 72.38 223 LYS A O 1
ATOM 1861 N N . TYR A 1 224 ? 22.048 -4.738 -21.004 1.00 80.44 224 TYR A N 1
ATOM 1862 C CA . TYR A 1 224 ? 20.970 -4.932 -20.041 1.00 80.44 224 TYR A CA 1
ATOM 1863 C C . TYR A 1 224 ? 20.311 -6.309 -20.183 1.00 80.44 224 TYR A C 1
ATOM 1865 O O . TYR A 1 224 ? 20.110 -6.809 -21.291 1.00 80.44 224 TYR A O 1
ATOM 1873 N N . ILE A 1 225 ? 19.989 -6.920 -19.044 1.00 84.81 225 ILE A N 1
ATOM 1874 C CA . ILE A 1 225 ? 19.252 -8.180 -18.908 1.00 84.81 225 ILE A CA 1
ATOM 1875 C C . ILE A 1 225 ? 17.987 -7.961 -18.074 1.00 84.81 225 ILE A C 1
ATOM 1877 O O . ILE A 1 225 ? 17.841 -6.942 -17.399 1.00 84.81 225 ILE A O 1
ATOM 1881 N N . VAL A 1 226 ? 17.072 -8.927 -18.109 1.00 90.38 226 VAL A N 1
ATOM 1882 C CA . VAL A 1 226 ? 15.835 -8.899 -17.319 1.00 90.38 226 VAL A CA 1
ATOM 1883 C C . VAL A 1 226 ? 16.116 -8.932 -15.813 1.00 90.38 226 VAL A C 1
ATOM 1885 O O . VAL A 1 226 ? 17.094 -9.523 -15.352 1.00 90.38 226 VAL A O 1
ATOM 1888 N 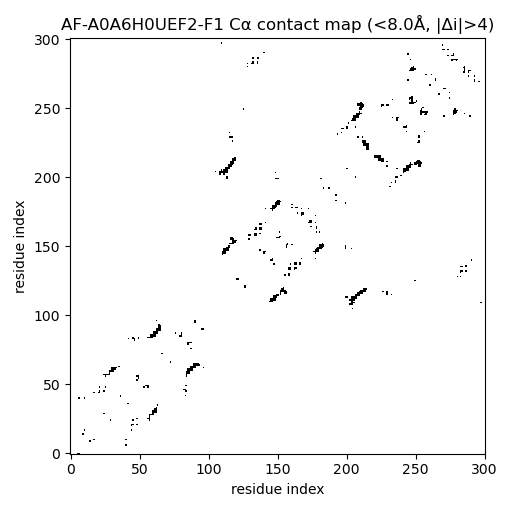N . SER A 1 227 ? 15.267 -8.267 -15.032 1.00 92.44 227 SER A N 1
ATOM 1889 C CA . SER A 1 227 ? 15.337 -8.287 -13.572 1.00 92.44 227 SER A CA 1
ATOM 1890 C C . SER A 1 227 ? 14.650 -9.528 -12.998 1.00 92.44 227 SER A C 1
ATOM 1892 O O . SER A 1 227 ? 13.427 -9.557 -12.875 1.00 92.44 227 SER A O 1
ATOM 1894 N N . ASP A 1 228 ? 15.442 -10.515 -12.569 1.00 92.31 228 ASP A N 1
ATOM 1895 C CA . ASP A 1 228 ? 14.928 -11.716 -11.884 1.00 92.31 228 ASP A CA 1
ATOM 1896 C C . ASP A 1 228 ? 14.078 -11.368 -10.651 1.00 92.31 228 ASP A C 1
ATOM 1898 O O . ASP A 1 228 ? 13.078 -12.018 -10.378 1.00 92.31 228 ASP A O 1
ATOM 1902 N N . GLY A 1 229 ? 14.432 -10.292 -9.937 1.00 94.31 229 GLY A N 1
ATOM 1903 C CA . GLY A 1 229 ? 13.687 -9.862 -8.757 1.00 94.31 229 GLY A CA 1
ATOM 1904 C C . GLY A 1 229 ? 12.273 -9.374 -9.070 1.00 94.31 229 GLY A C 1
ATOM 1905 O O . GLY A 1 229 ? 11.368 -9.648 -8.294 1.00 94.31 229 GLY A O 1
ATOM 1906 N N . MET A 1 230 ? 12.072 -8.704 -10.211 1.00 96.56 230 MET A N 1
ATOM 1907 C CA . MET A 1 230 ? 10.728 -8.294 -10.638 1.00 96.56 230 MET A CA 1
ATOM 1908 C C . MET A 1 230 ? 9.899 -9.476 -11.143 1.00 96.56 230 MET A C 1
ATOM 1910 O O . MET A 1 230 ? 8.690 -9.495 -10.946 1.00 96.56 230 MET A O 1
ATOM 1914 N N . LEU A 1 231 ? 10.535 -10.461 -11.786 1.00 97.00 231 LEU A N 1
ATOM 1915 C CA . LEU A 1 231 ? 9.851 -11.696 -12.181 1.00 97.00 231 LEU A CA 1
ATOM 1916 C C . LEU A 1 231 ? 9.359 -12.461 -10.948 1.00 97.00 231 LEU A C 1
ATOM 1918 O O . LEU A 1 231 ? 8.218 -12.901 -10.913 1.00 97.00 231 LEU A O 1
ATOM 1922 N N . GLU A 1 232 ? 10.183 -12.551 -9.906 1.00 97.56 232 GLU A N 1
ATOM 1923 C CA . GLU A 1 232 ? 9.788 -13.166 -8.637 1.00 97.56 232 GLU A CA 1
ATOM 1924 C C . GLU A 1 232 ? 8.648 -12.397 -7.948 1.00 97.56 232 GLU A C 1
ATOM 1926 O O . GLU A 1 232 ? 7.712 -13.006 -7.440 1.00 97.56 232 GLU A O 1
ATOM 1931 N N . GLU A 1 233 ? 8.673 -11.059 -7.973 1.00 98.31 233 GLU A N 1
ATOM 1932 C CA . GLU A 1 233 ? 7.563 -10.228 -7.478 1.00 98.31 233 GLU A CA 1
ATOM 1933 C C . GLU A 1 233 ? 6.263 -10.478 -8.256 1.00 98.31 233 GLU A C 1
ATOM 1935 O O . GLU A 1 233 ? 5.188 -10.488 -7.658 1.00 98.31 233 GLU A O 1
ATOM 1940 N N . PHE A 1 234 ? 6.350 -10.725 -9.565 1.00 98.38 234 PHE A N 1
ATOM 1941 C CA . PHE A 1 234 ? 5.202 -11.091 -10.392 1.00 98.38 234 PHE A CA 1
ATOM 1942 C C . PHE A 1 234 ? 4.630 -12.467 -10.036 1.00 98.38 234 PHE A C 1
ATOM 1944 O O . PHE A 1 234 ? 3.414 -12.588 -9.885 1.00 98.38 234 PHE A O 1
ATOM 1951 N N . GLU A 1 235 ? 5.472 -13.481 -9.829 1.00 98.25 235 GLU A N 1
ATOM 1952 C CA . GLU A 1 235 ? 5.002 -14.800 -9.383 1.00 98.25 235 GLU A CA 1
ATOM 1953 C C . GLU A 1 235 ? 4.359 -14.733 -7.990 1.00 98.25 235 GLU A C 1
ATOM 1955 O O . GLU A 1 235 ? 3.236 -15.202 -7.812 1.00 98.25 235 GLU A O 1
ATOM 1960 N N . ILE A 1 236 ? 4.993 -14.051 -7.028 1.00 98.25 236 ILE A N 1
ATOM 1961 C CA . ILE A 1 236 ? 4.430 -13.861 -5.679 1.00 98.25 236 ILE A CA 1
ATOM 1962 C C . ILE A 1 236 ? 3.081 -13.131 -5.746 1.00 98.25 236 ILE A C 1
ATOM 1964 O O . ILE A 1 236 ? 2.143 -13.500 -5.034 1.00 98.25 236 ILE A O 1
ATOM 1968 N N . ALA A 1 237 ? 2.961 -12.104 -6.596 1.00 98.00 237 ALA A N 1
ATOM 1969 C CA . ALA A 1 237 ? 1.714 -11.369 -6.789 1.00 98.00 237 ALA A CA 1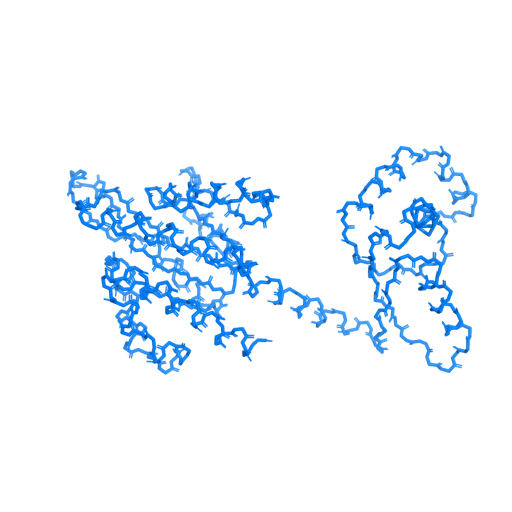
ATOM 1970 C C . ALA A 1 237 ? 0.597 -12.270 -7.340 1.00 98.00 237 ALA A C 1
ATOM 1972 O O . ALA A 1 237 ? -0.520 -12.222 -6.820 1.00 98.00 237 ALA A O 1
ATOM 1973 N N . LYS A 1 238 ? 0.901 -13.121 -8.333 1.00 97.12 238 LYS A N 1
ATOM 1974 C CA . LYS A 1 238 ? -0.045 -14.105 -8.886 1.00 97.12 238 LYS A CA 1
ATOM 1975 C C . LYS A 1 238 ? -0.496 -15.110 -7.829 1.00 97.12 238 LYS A C 1
ATOM 1977 O O . LYS A 1 238 ? -1.695 -15.296 -7.640 1.00 97.12 238 LYS A O 1
ATOM 1982 N N . GLU A 1 239 ? 0.451 -15.728 -7.124 1.00 96.94 239 GLU A N 1
ATOM 1983 C CA . GLU A 1 239 ? 0.177 -16.726 -6.081 1.00 96.94 239 GLU A CA 1
ATOM 1984 C C . GLU A 1 239 ? -0.657 -16.150 -4.930 1.00 96.94 239 GLU A C 1
ATOM 1986 O O . GLU A 1 239 ? -1.505 -16.836 -4.366 1.00 96.94 239 GLU A O 1
ATOM 1991 N N . SER A 1 240 ? -0.446 -14.871 -4.609 1.00 94.50 240 SER A N 1
ATOM 1992 C CA . SER A 1 240 ? -1.132 -14.177 -3.514 1.00 94.50 240 SER A CA 1
ATOM 1993 C C . SER A 1 240 ? -2.434 -13.487 -3.943 1.00 94.50 240 SER A C 1
ATOM 1995 O O . SER A 1 240 ? -2.982 -12.705 -3.164 1.00 94.50 240 SER A O 1
ATOM 1997 N N . GLY A 1 241 ? -2.905 -13.718 -5.177 1.00 94.75 241 GLY A N 1
ATOM 1998 C CA . GLY A 1 241 ? -4.160 -13.164 -5.694 1.00 94.75 241 GLY A CA 1
ATOM 1999 C C . GLY A 1 241 ? -4.193 -11.635 -5.763 1.00 94.75 241 GLY A C 1
ATOM 2000 O O . GLY A 1 241 ? -5.253 -11.035 -5.601 1.00 94.75 241 GLY A O 1
ATOM 2001 N N . LYS A 1 242 ? -3.039 -10.986 -5.948 1.00 96.19 242 LYS A N 1
ATOM 2002 C CA . LYS A 1 242 ? -2.957 -9.526 -6.068 1.00 96.19 242 LYS A CA 1
ATOM 2003 C C . LYS A 1 242 ? -3.415 -9.080 -7.453 1.00 96.19 242 LYS A C 1
ATOM 2005 O O . LYS A 1 242 ? -3.207 -9.782 -8.443 1.00 96.19 242 LYS A O 1
ATOM 2010 N N . TYR A 1 243 ? -3.963 -7.872 -7.544 1.00 97.69 243 TYR A N 1
ATOM 2011 C CA . TYR A 1 243 ? -4.236 -7.253 -8.836 1.00 97.69 243 TYR A CA 1
ATOM 2012 C C . TYR A 1 243 ? -2.923 -6.814 -9.482 1.00 97.69 243 TYR A C 1
ATOM 2014 O O . TYR A 1 243 ? -2.137 -6.074 -8.897 1.00 97.69 243 TYR A O 1
ATOM 2022 N N . ILE A 1 244 ? -2.686 -7.263 -10.705 1.00 98.56 244 ILE A N 1
ATOM 2023 C CA . ILE A 1 244 ? -1.465 -7.006 -11.468 1.00 98.56 244 ILE A CA 1
ATOM 2024 C C . ILE A 1 244 ? -1.758 -5.973 -12.551 1.00 98.56 244 ILE A C 1
ATOM 2026 O O . ILE A 1 244 ? -2.702 -6.140 -13.319 1.00 98.56 244 ILE A O 1
ATOM 2030 N N . ILE A 1 245 ? -0.954 -4.914 -12.637 1.00 98.69 245 ILE A N 1
ATOM 2031 C CA . ILE A 1 245 ? -1.073 -3.886 -13.679 1.00 98.69 245 ILE A CA 1
ATOM 2032 C C . ILE A 1 245 ? 0.290 -3.715 -14.362 1.00 98.69 245 ILE A C 1
ATOM 2034 O O . ILE A 1 245 ? 1.178 -3.053 -13.818 1.00 98.69 245 ILE A O 1
ATOM 2038 N N . PRO A 1 246 ? 0.499 -4.308 -15.549 1.00 98.50 246 PRO A N 1
ATOM 2039 C CA . PRO A 1 246 ? 1.759 -4.171 -16.264 1.00 98.50 246 PRO A CA 1
ATOM 2040 C C . PRO A 1 246 ? 1.741 -2.971 -17.212 1.00 98.50 246 PRO A C 1
ATOM 2042 O O . PRO A 1 246 ? 0.963 -2.935 -18.166 1.00 98.50 246 PRO A O 1
ATOM 2045 N N . VAL A 1 247 ? 2.642 -2.008 -17.004 1.00 98.50 247 VAL A N 1
ATOM 2046 C CA . VAL A 1 247 ? 2.825 -0.875 -17.924 1.00 98.50 247 VAL A CA 1
ATOM 2047 C C . VAL A 1 247 ? 3.718 -1.315 -19.083 1.00 98.50 247 VAL A C 1
ATOM 2049 O O . VAL A 1 247 ? 4.927 -1.079 -19.095 1.00 98.50 247 VAL A O 1
ATOM 2052 N N . GLY A 1 248 ? 3.124 -2.004 -20.058 1.00 97.50 248 GLY A N 1
ATOM 2053 C CA . GLY A 1 248 ? 3.835 -2.629 -21.174 1.00 97.50 248 GLY A CA 1
ATOM 2054 C C . GLY A 1 248 ? 4.706 -1.667 -21.987 1.00 97.50 248 GLY A C 1
ATOM 2055 O O . GLY A 1 248 ? 5.760 -2.076 -22.475 1.00 97.50 248 GLY A O 1
ATOM 2056 N N . SER A 1 249 ? 4.334 -0.385 -22.073 1.00 96.06 249 SER A N 1
ATOM 2057 C CA . SER A 1 249 ? 5.111 0.624 -22.809 1.00 96.06 249 SER A CA 1
ATOM 2058 C C . SER A 1 249 ? 6.493 0.896 -22.221 1.00 96.06 249 SER A C 1
ATOM 2060 O O . SER A 1 249 ? 7.367 1.377 -22.931 1.00 96.06 249 SER A O 1
ATOM 2062 N N . THR A 1 250 ? 6.726 0.531 -20.959 1.00 96.06 250 THR A N 1
ATOM 2063 C CA . THR A 1 250 ? 8.033 0.687 -20.299 1.00 96.06 250 THR A CA 1
ATOM 2064 C C . THR A 1 250 ? 9.040 -0.419 -20.646 1.00 96.06 250 THR A C 1
ATOM 2066 O O . THR A 1 250 ? 10.183 -0.382 -20.190 1.00 96.06 250 THR A O 1
ATOM 2069 N N . GLY A 1 251 ? 8.658 -1.403 -21.467 1.00 94.38 251 GLY A N 1
ATOM 2070 C CA . GLY A 1 251 ? 9.584 -2.419 -21.968 1.00 94.38 251 GLY A CA 1
ATOM 2071 C C . GLY A 1 251 ? 9.993 -3.476 -20.932 1.00 94.38 251 GLY A C 1
ATOM 2072 O O . GLY A 1 251 ? 9.380 -3.630 -19.877 1.00 94.38 251 GLY A O 1
ATOM 2073 N N . PHE A 1 252 ? 11.043 -4.235 -21.258 1.00 94.69 252 PHE A N 1
ATOM 2074 C CA . PHE A 1 252 ? 11.707 -5.210 -20.376 1.00 94.69 252 PHE A CA 1
ATOM 2075 C C . PHE A 1 252 ? 10.750 -6.206 -19.690 1.00 94.69 252 PHE A C 1
ATOM 2077 O O . PHE A 1 252 ? 9.895 -6.791 -20.355 1.00 94.69 252 PHE A O 1
ATOM 2084 N N . VAL A 1 253 ? 10.906 -6.446 -18.382 1.00 97.38 253 VAL A N 1
ATOM 2085 C CA . VAL A 1 253 ? 10.059 -7.385 -17.627 1.00 97.38 253 VAL A CA 1
ATOM 2086 C C . VAL A 1 253 ? 8.597 -6.944 -17.646 1.00 97.38 253 VAL A C 1
ATOM 2088 O O . VAL A 1 253 ? 7.731 -7.786 -17.854 1.00 97.38 253 VAL A O 1
ATOM 2091 N N . ALA A 1 254 ? 8.305 -5.647 -17.525 1.00 98.06 254 ALA A N 1
ATOM 2092 C CA . ALA A 1 254 ? 6.941 -5.132 -17.597 1.00 98.06 254 ALA A CA 1
ATOM 2093 C C . ALA A 1 254 ? 6.272 -5.464 -18.941 1.00 98.06 254 ALA A C 1
ATOM 2095 O O . ALA A 1 254 ? 5.104 -5.851 -18.963 1.00 98.06 254 ALA A O 1
ATOM 2096 N N . LYS A 1 255 ? 7.012 -5.408 -20.058 1.00 97.88 255 LYS A N 1
ATOM 2097 C CA . LYS A 1 255 ? 6.505 -5.838 -21.371 1.00 97.88 255 LYS A CA 1
ATOM 2098 C C . LYS A 1 255 ? 6.268 -7.345 -21.444 1.00 97.88 255 LYS A C 1
ATOM 2100 O O . LYS A 1 255 ? 5.263 -7.766 -22.014 1.00 97.88 255 LYS A O 1
ATOM 2105 N N . SER A 1 256 ? 7.153 -8.154 -20.863 1.00 97.94 256 SER A N 1
ATOM 2106 C CA . SER A 1 256 ? 6.957 -9.607 -20.776 1.00 97.94 256 SER A CA 1
ATOM 2107 C C . SER A 1 256 ? 5.704 -9.960 -19.972 1.00 97.94 256 SER A C 1
ATOM 2109 O O . SER A 1 256 ? 4.879 -10.735 -20.452 1.00 97.94 256 SER A O 1
ATOM 2111 N N . ILE A 1 257 ? 5.512 -9.326 -18.809 1.00 98.38 257 ILE A N 1
ATOM 2112 C CA . ILE A 1 257 ? 4.311 -9.493 -17.979 1.00 98.38 257 ILE A CA 1
ATOM 2113 C C . ILE A 1 257 ? 3.069 -9.047 -18.753 1.00 98.38 257 ILE A C 1
ATOM 2115 O O . ILE A 1 257 ? 2.069 -9.757 -18.777 1.00 98.38 257 ILE A O 1
ATOM 2119 N N . TRP A 1 258 ? 3.130 -7.904 -19.439 1.00 98.56 258 TRP A N 1
ATOM 2120 C CA . TRP A 1 258 ? 2.026 -7.423 -20.268 1.00 98.56 258 TRP A CA 1
ATOM 2121 C C . TRP A 1 258 ? 1.641 -8.427 -21.362 1.00 98.56 258 TRP A C 1
ATOM 2123 O O . TRP A 1 258 ? 0.455 -8.685 -21.553 1.00 98.56 258 TRP A O 1
ATOM 2133 N N . ASN A 1 259 ? 2.616 -9.035 -22.050 1.00 98.25 259 ASN A N 1
ATOM 2134 C CA . ASN A 1 259 ? 2.351 -10.055 -23.069 1.00 98.25 259 ASN A CA 1
ATOM 2135 C C . ASN A 1 259 ? 1.670 -11.299 -22.463 1.00 98.25 259 ASN A C 1
ATOM 2137 O O . ASN A 1 259 ? 0.728 -11.829 -23.056 1.00 98.25 259 ASN A O 1
ATOM 2141 N N . GLU A 1 260 ? 2.120 -11.755 -21.288 1.00 97.88 260 GLU A N 1
ATOM 2142 C CA . GLU A 1 260 ? 1.516 -12.888 -20.570 1.00 97.88 260 GLU A CA 1
ATOM 2143 C C . GLU A 1 260 ? 0.079 -12.577 -20.141 1.00 97.88 260 GLU A C 1
ATOM 2145 O O . GLU A 1 260 ? -0.830 -13.362 -20.415 1.00 97.88 260 GLU A O 1
ATOM 2150 N N . VAL A 1 261 ? -0.137 -11.417 -19.519 1.00 97.31 261 VAL A N 1
ATOM 2151 C CA . VAL A 1 261 ? -1.453 -10.946 -19.069 1.00 97.31 261 VAL A CA 1
ATOM 2152 C C . VAL A 1 261 ? -2.409 -10.802 -20.251 1.00 97.31 261 VAL A C 1
ATOM 2154 O O . VAL A 1 261 ? -3.518 -11.329 -20.204 1.00 97.31 261 VAL A O 1
ATOM 2157 N N . LYS A 1 262 ? -1.966 -10.174 -21.348 1.00 97.25 262 LYS A N 1
ATOM 2158 C CA . LYS A 1 262 ? -2.759 -10.011 -22.574 1.00 97.25 262 LYS A CA 1
ATOM 2159 C C . LYS A 1 262 ? -3.147 -11.350 -23.204 1.00 97.25 262 LYS A C 1
ATOM 2161 O O . LYS A 1 262 ? -4.259 -11.502 -23.698 1.00 97.25 262 LYS A O 1
ATOM 2166 N N . SER A 1 263 ? -2.254 -12.336 -23.163 1.00 97.12 263 SER A N 1
ATOM 2167 C CA . SER A 1 263 ? -2.539 -13.683 -23.679 1.00 97.12 263 SER A CA 1
ATOM 2168 C C . SER A 1 263 ? -3.501 -14.472 -22.780 1.00 97.12 263 SER A C 1
ATOM 2170 O O . SER A 1 263 ? -4.066 -15.470 -23.217 1.00 97.12 263 SER A O 1
ATOM 2172 N N . ASN A 1 264 ? -3.703 -14.030 -21.534 1.00 96.12 264 ASN A N 1
ATOM 2173 C CA . ASN A 1 264 ? -4.520 -14.695 -20.519 1.00 96.12 264 ASN A CA 1
ATOM 2174 C C . ASN A 1 264 ? -5.594 -13.760 -19.922 1.00 96.12 264 ASN A C 1
ATOM 2176 O O . ASN A 1 264 ? -5.908 -13.875 -18.737 1.00 96.12 264 ASN A O 1
ATOM 2180 N N . LEU A 1 265 ? -6.171 -12.844 -20.716 1.00 93.69 265 LEU A N 1
ATOM 2181 C CA . LEU A 1 265 ? -7.098 -11.802 -20.230 1.00 93.69 265 LEU A CA 1
ATOM 2182 C C . LEU A 1 265 ? -8.304 -12.327 -19.443 1.00 93.69 265 LEU A C 1
ATOM 2184 O O . LEU A 1 265 ? -8.790 -11.632 -18.559 1.00 93.69 265 LEU A O 1
ATOM 2188 N N . SER A 1 266 ? -8.754 -13.561 -19.684 1.00 93.50 266 SER A N 1
ATOM 2189 C CA . SER A 1 266 ? -9.832 -14.177 -18.896 1.00 93.50 266 SER A CA 1
ATOM 2190 C C . SER A 1 266 ? -9.513 -14.268 -17.398 1.00 93.50 266 SER A C 1
ATOM 2192 O O . SER A 1 266 ? -10.420 -14.164 -16.578 1.00 93.50 266 SER A O 1
ATOM 2194 N N . LYS A 1 267 ? -8.231 -14.408 -17.027 1.00 93.88 267 LYS A N 1
ATOM 2195 C CA . LYS A 1 267 ? -7.762 -14.388 -15.628 1.00 93.88 267 LYS A CA 1
ATOM 2196 C C . LYS A 1 267 ? -7.588 -12.969 -15.076 1.00 93.88 267 LYS A C 1
ATOM 2198 O O . LYS A 1 267 ? -7.449 -12.799 -13.872 1.00 93.88 267 LYS A O 1
ATOM 2203 N N . TYR A 1 268 ? -7.602 -11.964 -15.949 1.00 95.69 268 TYR A N 1
ATOM 2204 C CA . TYR A 1 268 ? -7.356 -10.557 -15.640 1.00 95.69 268 TYR A CA 1
ATOM 2205 C C . TYR A 1 268 ? -8.475 -9.675 -16.209 1.00 95.69 268 TYR A C 1
ATOM 2207 O O . TYR A 1 268 ? -8.210 -8.651 -16.835 1.00 95.69 268 TYR A O 1
ATOM 2215 N N . ALA A 1 269 ? -9.737 -10.077 -16.018 1.00 94.38 269 ALA A N 1
ATOM 2216 C CA . ALA A 1 269 ? -10.892 -9.443 -16.662 1.00 94.38 269 ALA A CA 1
ATOM 2217 C C . ALA A 1 269 ? -11.002 -7.929 -16.383 1.00 94.38 269 ALA A C 1
ATOM 2219 O O . ALA A 1 269 ? -11.428 -7.173 -17.254 1.00 94.38 269 ALA A O 1
ATOM 2220 N N . TYR A 1 270 ? -10.529 -7.468 -15.219 1.00 95.81 270 TYR A N 1
ATOM 2221 C CA . TYR A 1 270 ? -10.446 -6.046 -14.851 1.00 95.81 270 TYR A CA 1
ATOM 2222 C C . TYR A 1 270 ? -9.503 -5.218 -15.752 1.00 95.81 270 TYR A C 1
ATOM 2224 O O . TYR A 1 270 ? -9.475 -3.994 -15.652 1.00 95.81 270 TYR A O 1
ATOM 2232 N N . LEU A 1 271 ? -8.722 -5.859 -16.631 1.00 97.25 271 LEU A N 1
ATOM 2233 C CA . LEU A 1 271 ? -7.842 -5.214 -17.610 1.00 97.25 271 LEU A CA 1
ATOM 2234 C C . LEU A 1 271 ? -8.366 -5.264 -19.046 1.00 97.25 271 LEU A C 1
ATOM 2236 O O . LEU A 1 271 ? -7.767 -4.615 -19.901 1.00 97.25 271 LEU A O 1
ATOM 2240 N N . ASP A 1 272 ? -9.441 -5.999 -19.338 1.00 94.06 272 ASP A N 1
ATOM 2241 C CA . ASP A 1 272 ? -9.878 -6.307 -20.712 1.00 94.06 272 ASP A CA 1
ATOM 2242 C C . ASP A 1 272 ? -10.047 -5.042 -21.576 1.00 94.06 272 ASP A C 1
ATOM 2244 O O . ASP A 1 272 ? -9.521 -4.934 -22.682 1.00 94.06 272 ASP A O 1
ATOM 2248 N N . LYS A 1 273 ? -10.663 -4.003 -21.002 1.00 95.94 273 LYS A N 1
ATOM 2249 C CA . LYS A 1 273 ? -10.906 -2.708 -21.665 1.00 95.94 273 LYS A CA 1
ATOM 2250 C C . LYS A 1 273 ? -9.677 -1.792 -21.727 1.00 95.94 273 LYS A C 1
ATOM 2252 O O . LYS A 1 273 ? -9.709 -0.769 -22.408 1.00 95.94 273 LYS A O 1
ATOM 2257 N N . TYR A 1 274 ? -8.621 -2.108 -20.982 1.00 97.50 274 TYR A N 1
ATOM 2258 C CA . TYR A 1 274 ? -7.532 -1.179 -20.668 1.00 97.50 274 TYR A CA 1
ATOM 2259 C C . TYR A 1 274 ? -6.158 -1.661 -21.125 1.00 97.50 274 TYR A C 1
ATOM 2261 O O . TYR A 1 274 ? -5.229 -0.857 -21.216 1.00 97.50 274 TYR A O 1
ATOM 2269 N N . ILE A 1 275 ? -6.008 -2.956 -21.409 1.00 97.50 275 ILE A N 1
ATOM 2270 C CA . ILE A 1 275 ? -4.707 -3.590 -21.625 1.00 97.50 275 ILE A CA 1
ATOM 2271 C C . ILE A 1 275 ? -3.909 -2.929 -22.754 1.00 97.50 275 ILE A C 1
ATOM 2273 O O . ILE A 1 275 ? -2.706 -2.731 -22.606 1.00 97.50 275 ILE A O 1
ATOM 2277 N N . GLU A 1 276 ? -4.554 -2.507 -23.845 1.00 97.75 276 GLU A N 1
ATOM 2278 C CA . GLU A 1 276 ? -3.861 -1.828 -24.950 1.00 97.75 276 GLU A CA 1
ATOM 2279 C C . GLU A 1 276 ? -3.338 -0.445 -24.540 1.00 97.75 276 GLU A C 1
ATOM 2281 O O . GLU A 1 276 ? -2.212 -0.082 -24.883 1.00 97.75 276 GLU A O 1
ATOM 2286 N N . ASN A 1 277 ? -4.103 0.303 -23.738 1.00 98.19 277 ASN A N 1
ATOM 2287 C CA . ASN A 1 277 ? -3.706 1.633 -23.274 1.00 98.19 277 ASN A CA 1
ATOM 2288 C C . ASN A 1 277 ? -2.493 1.574 -22.335 1.00 98.19 277 ASN A C 1
ATOM 2290 O O . ASN A 1 277 ? -1.676 2.493 -22.341 1.00 98.19 277 ASN A O 1
ATOM 2294 N N . LEU A 1 278 ? -2.324 0.480 -21.581 1.00 98.12 278 LEU A N 1
ATOM 2295 C CA . LEU A 1 278 ? -1.129 0.245 -20.757 1.00 98.12 278 LEU A CA 1
ATOM 2296 C C . LEU A 1 278 ? 0.155 0.057 -21.587 1.00 98.12 278 LEU A C 1
ATOM 2298 O O . LEU A 1 278 ? 1.254 0.087 -21.036 1.00 98.12 278 LEU A O 1
ATOM 2302 N N . ASN A 1 279 ? 0.035 -0.122 -22.906 1.00 97.31 279 ASN A N 1
ATOM 2303 C CA . ASN A 1 279 ? 1.152 -0.195 -23.843 1.00 97.31 279 ASN A CA 1
ATOM 2304 C C . ASN A 1 279 ? 1.336 1.092 -24.676 1.00 97.31 279 ASN A C 1
ATOM 2306 O O . ASN A 1 279 ? 2.070 1.082 -25.663 1.00 97.31 279 ASN A O 1
ATOM 2310 N N . SER A 1 280 ? 0.703 2.200 -24.278 1.00 96.62 280 SER A N 1
ATOM 2311 C CA . SER A 1 280 ? 0.857 3.513 -24.916 1.00 96.62 280 SER A CA 1
ATOM 2312 C C . SER A 1 280 ? 2.128 4.249 -24.473 1.00 96.62 280 SER A C 1
ATOM 2314 O O . SER A 1 280 ? 2.512 4.195 -23.304 1.00 96.62 280 SER A O 1
ATOM 2316 N N . SER A 1 281 ? 2.740 5.002 -25.389 1.00 93.50 281 SER A N 1
ATOM 2317 C CA . SER A 1 281 ? 3.838 5.940 -25.111 1.00 93.50 281 SER A CA 1
ATOM 2318 C C . SER A 1 281 ? 3.363 7.310 -24.597 1.00 93.50 281 SER A C 1
ATOM 2320 O O . SER A 1 281 ? 4.180 8.203 -24.388 1.00 93.50 281 SER A O 1
ATOM 2322 N N . ASP A 1 282 ? 2.056 7.504 -24.394 1.00 96.88 282 ASP A N 1
ATOM 2323 C CA . ASP A 1 282 ? 1.492 8.691 -23.742 1.00 96.88 282 ASP A CA 1
ATOM 2324 C C . ASP A 1 282 ? 1.328 8.443 -22.235 1.00 96.88 282 ASP A C 1
ATOM 2326 O O . ASP A 1 282 ? 0.433 7.715 -21.796 1.00 96.88 282 ASP A O 1
ATOM 2330 N N . ALA A 1 283 ? 2.177 9.089 -21.433 1.00 97.19 283 ALA A N 1
ATOM 2331 C CA . ALA A 1 283 ? 2.167 8.954 -19.981 1.00 97.19 283 ALA A CA 1
ATOM 2332 C C . ALA A 1 283 ? 0.833 9.392 -19.358 1.00 97.19 283 ALA A C 1
ATOM 2334 O O . ALA A 1 283 ? 0.372 8.768 -18.404 1.00 97.19 283 ALA A O 1
ATOM 2335 N N . SER A 1 284 ? 0.179 10.429 -19.893 1.00 97.94 284 SER A N 1
ATOM 2336 C CA . SER A 1 284 ? -1.116 10.893 -19.382 1.00 97.94 284 SER A CA 1
ATOM 2337 C C . SER A 1 284 ? -2.206 9.849 -19.616 1.00 97.94 284 SER A C 1
ATOM 2339 O O . SER A 1 284 ? -3.012 9.587 -18.722 1.00 97.94 284 SER A O 1
ATOM 2341 N N . LEU A 1 285 ? -2.215 9.219 -20.797 1.00 98.31 285 LEU A N 1
ATOM 2342 C CA . LEU A 1 285 ? -3.154 8.141 -21.109 1.00 98.31 285 LEU A CA 1
ATOM 2343 C C . LEU A 1 285 ? -2.925 6.926 -20.206 1.00 98.31 285 LEU A C 1
ATOM 2345 O O . LEU A 1 285 ? -3.890 6.381 -19.669 1.00 98.31 285 LEU A O 1
ATOM 2349 N N . VAL A 1 286 ? -1.667 6.523 -20.008 1.00 98.50 286 VAL A N 1
ATOM 2350 C CA . VAL A 1 286 ? -1.320 5.396 -19.130 1.00 98.50 286 VAL A CA 1
ATOM 2351 C C . VAL A 1 286 ? -1.765 5.673 -17.695 1.00 98.50 286 VAL A C 1
ATOM 2353 O O . VAL A 1 286 ? -2.452 4.844 -17.106 1.00 98.50 286 VAL A O 1
ATOM 2356 N N . VAL A 1 287 ? -1.453 6.850 -17.143 1.00 98.56 287 VAL A N 1
ATOM 2357 C CA . VAL A 1 287 ? -1.853 7.223 -15.775 1.00 98.56 287 VAL A CA 1
ATOM 2358 C C . VAL A 1 287 ? -3.369 7.236 -15.632 1.00 98.56 287 VAL A C 1
ATOM 2360 O O . VAL A 1 287 ? -3.900 6.599 -14.725 1.00 98.56 287 VAL A O 1
ATOM 2363 N N . LYS A 1 288 ? -4.086 7.876 -16.563 1.00 98.44 288 LYS A N 1
ATOM 2364 C CA . LYS A 1 288 ? -5.554 7.872 -16.571 1.00 98.44 288 LYS A CA 1
ATOM 2365 C C . LYS A 1 288 ? -6.116 6.449 -16.594 1.00 98.44 288 LYS A C 1
ATOM 2367 O O . LYS A 1 288 ? -7.055 6.154 -15.862 1.00 98.44 288 LYS A O 1
ATOM 2372 N N . THR A 1 289 ? -5.522 5.575 -17.403 1.00 98.62 289 THR A N 1
ATOM 2373 C CA . THR A 1 289 ? -5.915 4.166 -17.518 1.00 98.62 289 THR A CA 1
ATOM 2374 C C . THR A 1 289 ? -5.697 3.421 -16.201 1.00 98.62 289 THR A C 1
ATOM 2376 O O . THR A 1 289 ? -6.603 2.732 -15.742 1.00 98.62 289 THR A O 1
ATOM 2379 N N . ILE A 1 290 ? -4.543 3.599 -15.548 1.00 98.56 290 ILE A N 1
ATOM 2380 C CA . ILE A 1 290 ? -4.264 3.003 -14.232 1.00 98.56 290 ILE A CA 1
ATOM 2381 C C . ILE A 1 290 ? -5.320 3.447 -13.214 1.00 98.56 290 ILE A C 1
ATOM 2383 O O . ILE A 1 290 ? -5.872 2.610 -12.508 1.00 98.56 290 ILE A O 1
ATOM 2387 N N . LEU A 1 291 ? -5.663 4.736 -13.165 1.00 98.19 291 LEU A N 1
ATOM 2388 C CA . LEU A 1 291 ? -6.683 5.243 -12.239 1.00 98.19 291 LEU A CA 1
ATOM 2389 C C . LEU A 1 291 ? -8.073 4.649 -12.510 1.00 98.19 291 LEU A C 1
ATOM 2391 O O . LEU A 1 291 ? -8.808 4.360 -11.568 1.00 98.19 291 LEU A O 1
ATOM 2395 N N . GLN A 1 292 ? -8.436 4.444 -13.779 1.00 97.94 292 GLN A N 1
ATOM 2396 C CA . GLN A 1 292 ? -9.691 3.783 -14.149 1.00 97.94 292 GLN A CA 1
ATOM 2397 C C . GLN A 1 292 ? -9.713 2.320 -13.696 1.00 97.94 292 GLN A C 1
ATOM 2399 O O . GLN A 1 292 ? -10.701 1.894 -13.103 1.00 97.94 292 GLN A O 1
ATOM 2404 N N . ILE A 1 293 ? -8.608 1.592 -13.889 1.00 97.88 293 ILE A N 1
ATOM 2405 C CA . ILE A 1 293 ? -8.451 0.215 -13.404 1.00 97.88 293 ILE A CA 1
ATOM 2406 C C . ILE A 1 293 ? -8.597 0.156 -11.877 1.00 97.88 293 ILE A C 1
ATOM 2408 O O . ILE A 1 293 ? -9.343 -0.672 -11.364 1.00 97.88 293 ILE A O 1
ATOM 2412 N N . LEU A 1 294 ? -7.919 1.045 -11.145 1.00 97.06 294 LEU A N 1
ATOM 2413 C CA . LEU A 1 294 ? -7.991 1.092 -9.680 1.00 97.06 294 LEU A CA 1
ATOM 2414 C C . LEU A 1 294 ? -9.418 1.359 -9.180 1.00 97.06 294 LEU A C 1
ATOM 2416 O O . LEU A 1 294 ? -9.855 0.744 -8.210 1.00 97.06 294 LEU A O 1
ATOM 2420 N N . ASN A 1 295 ? -10.165 2.233 -9.858 1.00 94.56 295 ASN A N 1
ATOM 2421 C CA . ASN A 1 295 ? -11.567 2.485 -9.527 1.00 94.56 295 ASN A CA 1
ATOM 2422 C C . ASN A 1 295 ? -12.462 1.270 -9.815 1.00 94.56 295 ASN A C 1
ATOM 2424 O O . ASN A 1 295 ? -13.361 0.988 -9.031 1.00 94.56 295 ASN A O 1
ATOM 2428 N N . GLU A 1 296 ? -12.226 0.543 -10.912 1.00 93.69 296 GLU A N 1
ATOM 2429 C CA . GLU A 1 296 ? -12.967 -0.686 -11.228 1.00 93.69 296 GLU A CA 1
ATOM 2430 C C . GLU A 1 296 ? -12.703 -1.764 -10.171 1.00 93.69 296 GLU A C 1
ATOM 2432 O O . GLU A 1 296 ? -13.650 -2.329 -9.632 1.00 93.69 296 GLU A O 1
ATOM 2437 N N . ILE A 1 297 ? -11.441 -1.954 -9.775 1.00 92.69 297 ILE A N 1
ATOM 2438 C CA . ILE A 1 297 ? -11.056 -2.850 -8.675 1.00 92.69 297 ILE A CA 1
ATOM 2439 C C . ILE A 1 297 ? -11.758 -2.454 -7.370 1.00 92.69 297 ILE A C 1
ATOM 2441 O O . ILE A 1 297 ? -12.338 -3.306 -6.705 1.00 92.69 297 ILE A O 1
ATOM 2445 N N . SER A 1 298 ? -11.749 -1.165 -7.015 1.00 85.88 298 SER A N 1
ATOM 2446 C CA . SER A 1 298 ? -12.355 -0.680 -5.769 1.00 85.88 298 SER A CA 1
ATOM 2447 C C . SER A 1 298 ? -13.880 -0.820 -5.719 1.00 85.88 298 SER A C 1
ATOM 2449 O O . SER A 1 298 ? -14.428 -0.777 -4.626 1.00 85.88 298 SER A O 1
ATOM 2451 N N . ASN A 1 299 ? -14.572 -0.947 -6.854 1.00 77.38 299 ASN A N 1
ATOM 2452 C CA . ASN A 1 299 ? -16.022 -1.176 -6.882 1.00 77.38 299 ASN A CA 1
ATOM 2453 C C . ASN A 1 299 ? -16.394 -2.660 -6.700 1.00 77.38 299 ASN A C 1
ATOM 2455 O O . ASN A 1 299 ? -17.571 -2.979 -6.538 1.00 77.38 299 ASN A O 1
ATOM 2459 N N . HIS A 1 300 ? -15.412 -3.561 -6.777 1.00 66.31 300 HIS A N 1
ATOM 2460 C CA . HIS A 1 300 ? -15.585 -5.010 -6.654 1.00 66.31 300 HIS A CA 1
ATOM 2461 C C . HIS A 1 300 ? -15.065 -5.579 -5.321 1.00 66.31 300 HIS A C 1
ATOM 2463 O O . HIS A 1 300 ? -15.153 -6.790 -5.116 1.00 66.31 300 HIS A O 1
ATOM 2469 N N . VAL A 1 301 ? -14.528 -4.724 -4.444 1.00 57.50 301 VAL A N 1
ATOM 2470 C CA . VAL A 1 301 ? -14.018 -5.036 -3.097 1.00 57.50 301 VAL A CA 1
ATOM 2471 C C . VAL A 1 301 ? -14.867 -4.305 -2.070 1.00 57.50 301 VAL A C 1
ATOM 2473 O O . VAL A 1 301 ? -15.215 -4.943 -1.058 1.00 57.50 301 VAL A O 1
#

Secondary structure (DSSP, 8-state):
--SHHHHHHHHHHTHHHHHHHHHHHHHS--EE-S--S-SHHHHHHHHHHHHHHGGGSPPEEEEEE--TT-HHHHHHHHHHHHHSSEEEEEESSGGGHHHHHHHHHHHHHTTEEEEEEE-S---HHHHHHHHHHHHHHHHHHHHTT-EEEE---HHHHHHHHHHHHHHHHHTT--HHHHEEE-PPPTT--HHHHHHHHHHHHHT-SEEEEEE-EEE-SSSTTTSEEE-HHHHHHHHHHHHTT-EEEE-GGG-HHHHHHHHHHHHTGGGGGGGTTTTTGGG-S-HHHHHHHHHHHHHHHHT--

Foldseek 3Di:
DPDPVCLVCVCVVCVVVLVVVLVCQQVDEEEDEPDPPPGCSVVVSQLVQCVVQPVNGHAYEYEDEDDPPDPVVVVVQVCDVVRGSYDYDYDNDPVCVVVVVVVVLVVQQLQEEEEADADDDDPPLLVVLLLVLLLLLLLVSVVVVHAYFYQLHPPSSVSNLVSNVVNCVVVVHDCVVRYHYHHDDPPDDPVRLLVVLLVRCVSHQEYEYAAAWDADPVPPRPDIDGHPSSVSNVVSCVVVVHQYHQLLLRDGVSVVVLVVCVVVVVSNVLCPVPSVQSNDSDSVSNSVSVVSSSVSVVVVD

Mean predicted aligned error: 6.32 Å

Radius of gyration: 24.67 Å; Cα contacts (8 Å, |Δi|>4): 409; chains: 1; bounding box: 63×37×71 Å

Nearest PDB structures (foldseek):
  8btp-assembly1_A  TM=6.271E-01  e=5.347E-22  Bacillus cereus MSX-D12
  8bto-assembly1_A  TM=6.314E-01  e=1.782E-21  Bacillus cereus MSX-D12
  6lhx-assembly1_C  TM=6.390E-01  e=6.600E-20  Bacillus cereus MSX-D12
  6lhx-assembly1_B  TM=6.262E-01  e=3.903E-19  Bacillus cereus MSX-D12
  7uxt-assembly1_A  TM=6.565E-01  e=4.295E-17  Streptococcus equi

InterPro domains:
  IPR041486 NAD(+) hydrolase ThsA, Sir2/TIR-associating SLOG domain [PF18185] (96-296)